Protein AF-X6LQD2-F1 (afdb_monomer_lite)

InterPro domains:
  IPR006544 P-type ATPase, subfamily V [PTHR45630] (74-198)
  IPR023298 P-type ATPase, transmembrane domain superfamily [SSF81665] (98-200)

pLDDT: mean 78.56, std 12.89, range [40.56, 94.31]

Structure (mmCIF, N/CA/C/O backbone):
data_AF-X6LQD2-F1
#
_entry.id   AF-X6LQD2-F1
#
loop_
_atom_site.group_PDB
_atom_site.id
_atom_site.type_symbol
_atom_site.label_atom_id
_atom_site.label_alt_id
_atom_site.label_comp_id
_atom_site.label_asym_id
_atom_site.label_entity_id
_atom_site.label_seq_id
_atom_site.pdbx_PDB_ins_code
_atom_site.Cartn_x
_atom_site.Cartn_y
_atom_site.Cartn_z
_atom_site.occupancy
_atom_site.B_iso_or_equiv
_atom_site.auth_seq_id
_atom_site.auth_comp_id
_atom_site.auth_asym_id
_atom_site.auth_atom_id
_atom_site.pdbx_PDB_model_num
ATOM 1 N N . MET A 1 1 ? 14.046 49.109 97.528 1.00 56.66 1 MET A N 1
ATOM 2 C CA . MET A 1 1 ? 14.334 49.420 96.105 1.00 56.66 1 MET A CA 1
ATOM 3 C C . MET A 1 1 ? 14.966 48.244 95.349 1.00 56.66 1 MET A C 1
ATOM 5 O O . MET A 1 1 ? 14.672 48.109 94.173 1.00 56.66 1 MET A O 1
ATOM 9 N N . GLY A 1 2 ? 15.773 47.373 95.982 1.00 61.06 2 GLY A N 1
ATOM 10 C CA . GLY A 1 2 ? 16.406 46.222 95.304 1.00 61.06 2 GLY A CA 1
ATOM 11 C C . GLY A 1 2 ? 15.459 45.079 94.898 1.00 61.06 2 GLY A C 1
ATOM 12 O O . GLY A 1 2 ? 15.532 44.605 93.769 1.00 61.06 2 GLY A O 1
ATOM 13 N N . GLU A 1 3 ? 14.515 44.689 95.763 1.00 63.81 3 GLU A N 1
ATOM 14 C CA . GLU A 1 3 ? 13.609 43.554 95.490 1.00 63.81 3 GLU A CA 1
ATOM 15 C C . GLU A 1 3 ? 12.624 43.814 94.339 1.00 63.81 3 GLU A C 1
ATOM 17 O O . GLU A 1 3 ? 12.338 42.914 93.553 1.00 63.81 3 GLU A O 1
ATOM 22 N N . TYR A 1 4 ? 12.142 45.054 94.190 1.00 65.81 4 TYR A N 1
ATOM 23 C CA . TYR A 1 4 ? 11.266 45.440 93.077 1.00 65.81 4 TYR A CA 1
ATOM 24 C C . TYR A 1 4 ? 11.991 45.366 91.727 1.00 65.81 4 TYR A C 1
ATOM 26 O O . TYR A 1 4 ? 11.427 44.874 90.754 1.00 65.81 4 TYR A O 1
ATOM 34 N N . ALA A 1 5 ? 13.257 45.791 91.671 1.00 69.31 5 ALA A N 1
ATOM 35 C CA . ALA A 1 5 ? 14.060 45.704 90.454 1.00 69.31 5 ALA A CA 1
ATOM 36 C C . ALA A 1 5 ? 14.377 44.245 90.072 1.00 69.31 5 ALA A C 1
ATOM 38 O O . ALA A 1 5 ? 14.380 43.911 88.889 1.00 69.31 5 ALA A O 1
ATOM 39 N N . GLN A 1 6 ? 14.590 43.361 91.055 1.00 70.62 6 GLN A N 1
ATOM 40 C CA . GLN A 1 6 ? 14.767 41.924 90.814 1.00 70.62 6 GLN A CA 1
ATOM 41 C C . GLN A 1 6 ? 13.483 41.246 90.325 1.00 70.62 6 GLN A C 1
ATOM 43 O O . GLN A 1 6 ? 13.542 40.493 89.357 1.00 70.62 6 GLN A O 1
ATOM 48 N N . ARG A 1 7 ? 12.324 41.557 90.920 1.00 74.06 7 ARG A N 1
ATOM 49 C CA . ARG A 1 7 ? 11.032 41.008 90.472 1.00 74.06 7 ARG A CA 1
ATOM 50 C C . ARG A 1 7 ? 10.649 41.476 89.068 1.00 74.06 7 ARG A C 1
ATOM 52 O O . ARG A 1 7 ? 10.156 40.673 88.289 1.00 74.06 7 ARG A O 1
ATOM 59 N N . MET A 1 8 ? 10.930 42.733 88.718 1.00 71.38 8 MET A N 1
ATOM 60 C CA . MET A 1 8 ? 10.691 43.248 87.362 1.00 71.38 8 MET A CA 1
ATOM 61 C C . MET A 1 8 ? 11.600 42.589 86.317 1.00 71.38 8 MET A C 1
ATOM 63 O O . MET A 1 8 ? 11.148 42.311 85.211 1.00 71.38 8 MET A O 1
ATOM 67 N N . ARG A 1 9 ? 12.862 42.288 86.661 1.00 75.06 9 ARG A N 1
ATOM 68 C CA . ARG A 1 9 ? 13.756 41.523 85.773 1.00 75.06 9 ARG A CA 1
ATOM 69 C C . ARG A 1 9 ? 13.288 40.081 85.593 1.00 75.06 9 ARG A C 1
ATOM 71 O O . ARG A 1 9 ? 13.253 39.610 84.466 1.00 75.06 9 ARG A O 1
ATOM 78 N N . GLN A 1 10 ? 12.868 39.420 86.672 1.00 77.06 10 GLN A N 1
ATOM 79 C CA . GLN A 1 10 ? 12.330 38.057 86.609 1.00 77.06 10 GLN A CA 1
ATOM 80 C C . GLN A 1 10 ? 11.035 37.989 85.788 1.00 77.06 10 GLN A C 1
ATOM 82 O O . GLN A 1 10 ? 10.902 37.106 84.949 1.00 77.06 10 GLN A O 1
ATOM 87 N N . ALA A 1 11 ? 10.128 38.958 85.953 1.00 78.75 11 ALA A N 1
ATOM 88 C CA . ALA A 1 11 ? 8.898 39.035 85.167 1.00 78.75 11 ALA A CA 1
ATOM 89 C C . ALA A 1 11 ? 9.174 39.248 83.666 1.00 78.75 11 ALA A C 1
ATOM 91 O O . ALA A 1 11 ? 8.560 38.590 82.830 1.00 78.75 11 ALA A O 1
ATOM 92 N N . HIS A 1 12 ? 10.138 40.108 83.319 1.00 80.19 12 HIS A N 1
ATOM 93 C CA . HIS A 1 12 ? 10.521 40.343 81.924 1.00 80.19 12 HIS A CA 1
ATOM 94 C C . HIS A 1 12 ? 11.217 39.123 81.295 1.00 80.19 12 HIS A C 1
ATOM 96 O O . HIS A 1 12 ? 10.999 38.812 80.126 1.00 80.19 12 HIS A O 1
ATOM 102 N N . GLU A 1 13 ? 12.049 38.403 82.054 1.00 84.00 13 GLU A N 1
ATOM 103 C CA . GLU A 1 13 ? 12.665 37.149 81.598 1.00 84.00 13 GLU A CA 1
ATOM 104 C C . GLU A 1 13 ? 11.624 36.035 81.391 1.00 84.00 13 GLU A C 1
ATOM 106 O O . GLU A 1 13 ? 11.752 35.229 80.465 1.00 84.00 13 GLU A O 1
ATOM 111 N N . GLU A 1 14 ? 10.575 36.003 82.214 1.00 84.50 14 GLU A N 1
ATOM 112 C CA . GLU A 1 14 ? 9.479 35.040 82.106 1.00 84.50 14 GLU A CA 1
ATOM 113 C C . GLU A 1 14 ? 8.542 35.356 80.924 1.00 84.50 14 GLU A C 1
ATOM 115 O O . GLU A 1 14 ? 8.149 34.444 80.192 1.00 84.50 14 GLU A O 1
ATOM 120 N N . GLU A 1 15 ? 8.253 36.635 80.654 1.00 83.44 15 GLU A N 1
ATOM 121 C CA . GLU A 1 15 ? 7.536 37.067 79.443 1.00 83.44 15 GLU A CA 1
ATOM 122 C C . GLU A 1 15 ? 8.325 36.772 78.163 1.00 83.44 15 GLU A C 1
ATOM 124 O O . GLU A 1 15 ? 7.763 36.247 77.201 1.00 83.44 15 GLU A O 1
ATOM 129 N N . GLU A 1 16 ? 9.634 37.039 78.152 1.00 84.56 16 GLU A N 1
ATOM 130 C CA . GLU A 1 16 ? 10.526 36.698 77.037 1.00 84.56 16 GLU A CA 1
ATOM 131 C C . GLU A 1 16 ? 10.544 35.187 76.764 1.00 84.56 16 GLU A C 1
ATOM 133 O O . GLU A 1 16 ? 10.503 34.764 75.604 1.00 84.56 16 GLU A O 1
ATOM 138 N N . ARG A 1 17 ? 10.575 34.359 77.819 1.00 84.88 17 ARG A N 1
ATOM 139 C CA . ARG A 1 17 ? 10.476 32.897 77.690 1.00 84.88 17 ARG A CA 1
ATOM 140 C C . ARG A 1 17 ? 9.129 32.474 77.116 1.00 84.88 17 ARG A C 1
ATOM 142 O O . ARG A 1 17 ? 9.107 31.722 76.147 1.00 84.88 17 ARG A O 1
ATOM 149 N N . ARG A 1 18 ? 8.021 33.010 77.634 1.00 85.62 18 ARG A N 1
ATOM 150 C CA . ARG A 1 18 ? 6.670 32.716 77.125 1.00 85.62 18 ARG A CA 1
ATOM 151 C C . ARG A 1 18 ? 6.492 33.132 75.669 1.00 85.62 18 ARG A C 1
ATOM 153 O O . ARG A 1 18 ? 5.860 32.413 74.899 1.00 85.62 18 ARG A O 1
ATOM 160 N N . LYS A 1 19 ? 7.063 34.269 75.269 1.00 85.38 19 LYS A N 1
ATOM 161 C CA . LYS A 1 19 ? 7.008 34.746 73.885 1.00 85.38 19 LYS A CA 1
ATOM 162 C C . LYS A 1 19 ? 7.790 33.825 72.946 1.00 85.38 19 LYS A C 1
ATOM 164 O O . LYS A 1 19 ? 7.268 33.453 71.900 1.00 85.38 19 LYS A O 1
ATOM 169 N N . LYS A 1 20 ? 8.982 33.378 73.354 1.00 87.69 20 LYS A N 1
ATOM 170 C CA . LYS A 1 20 ? 9.783 32.398 72.599 1.00 87.69 20 LYS A CA 1
ATOM 171 C C . LYS A 1 20 ? 9.086 31.041 72.494 1.00 87.69 20 LYS A C 1
ATOM 173 O O . LYS A 1 20 ? 9.078 30.456 71.418 1.00 87.69 20 LYS A O 1
ATOM 178 N N . GLU A 1 21 ? 8.440 30.577 73.563 1.00 87.19 21 GLU A N 1
ATOM 179 C CA . GLU A 1 21 ? 7.643 29.343 73.546 1.00 87.19 21 GLU A CA 1
ATOM 180 C C . GLU A 1 21 ? 6.426 29.441 72.614 1.00 87.19 21 GLU A C 1
ATOM 182 O O . GLU A 1 21 ? 6.120 28.484 71.905 1.00 87.19 21 GLU A O 1
ATOM 187 N N . MET A 1 22 ? 5.736 30.587 72.575 1.00 81.81 22 MET A N 1
ATOM 188 C CA . MET A 1 22 ? 4.615 30.803 71.652 1.00 81.81 22 MET A CA 1
ATOM 189 C C . MET A 1 22 ? 5.069 30.883 70.193 1.00 81.81 22 MET A C 1
ATOM 191 O O . MET A 1 22 ? 4.451 30.251 69.338 1.00 81.81 22 MET A O 1
ATOM 195 N N . GLU A 1 23 ? 6.161 31.595 69.904 1.00 83.31 23 GLU A N 1
ATOM 196 C CA . GLU A 1 23 ? 6.737 31.654 68.555 1.00 83.31 23 GLU A CA 1
ATOM 197 C C . GLU A 1 23 ? 7.242 30.284 68.092 1.00 83.31 23 GLU A C 1
ATOM 199 O O . GLU A 1 23 ? 7.079 29.928 66.926 1.00 83.31 23 GLU A O 1
ATOM 204 N N . GLN A 1 24 ? 7.826 29.490 68.993 1.00 81.62 24 GLN A N 1
ATOM 205 C CA . GLN A 1 24 ? 8.261 28.134 68.683 1.00 81.62 24 GLN A CA 1
ATOM 206 C C . GLN A 1 24 ? 7.065 27.215 68.404 1.00 81.62 24 GLN A C 1
ATOM 208 O O . GLN A 1 24 ? 7.058 26.542 67.378 1.00 81.62 24 GLN A O 1
ATOM 213 N N . LYS A 1 25 ? 6.010 27.264 69.229 1.00 81.25 25 LYS A N 1
ATOM 214 C CA . LYS A 1 25 ? 4.765 26.519 68.974 1.00 81.25 25 LYS A CA 1
ATOM 215 C C . LYS A 1 25 ? 4.086 26.932 67.666 1.00 81.25 25 LYS A C 1
ATOM 217 O O . LYS A 1 25 ? 3.520 26.081 66.987 1.00 81.25 25 LYS A O 1
ATOM 222 N N . GLN A 1 26 ? 4.148 28.211 67.286 1.00 74.50 26 GLN A N 1
ATOM 223 C CA . GLN A 1 26 ? 3.641 28.684 65.992 1.00 74.50 26 GLN A CA 1
ATOM 224 C C . GLN A 1 26 ? 4.455 28.139 64.816 1.00 74.50 26 GLN A C 1
ATOM 226 O O . GLN A 1 26 ? 3.864 27.636 63.864 1.00 74.50 26 GLN A O 1
ATOM 231 N N . ARG A 1 27 ? 5.792 28.175 64.894 1.00 77.19 27 ARG A N 1
ATOM 232 C CA . ARG A 1 27 ? 6.665 27.612 63.849 1.00 77.19 27 ARG A CA 1
ATOM 233 C C . ARG A 1 27 ? 6.508 26.098 63.727 1.00 77.19 27 ARG A C 1
ATOM 235 O O . ARG A 1 27 ? 6.505 25.586 62.613 1.00 77.19 27 ARG A O 1
ATOM 242 N N . GLU A 1 28 ? 6.341 25.393 64.846 1.00 76.25 28 GLU A N 1
ATOM 243 C CA . GLU A 1 28 ? 6.068 23.951 64.872 1.00 76.25 28 GLU A CA 1
ATOM 244 C C . GLU A 1 28 ? 4.703 23.631 64.241 1.00 76.25 28 GLU A C 1
ATOM 246 O O . GLU A 1 28 ? 4.618 22.715 63.427 1.00 76.25 28 GLU A O 1
ATOM 251 N N . ALA A 1 29 ? 3.660 24.426 64.517 1.00 69.94 29 ALA A N 1
ATOM 252 C CA . ALA A 1 29 ? 2.345 24.278 63.889 1.00 69.94 29 ALA A CA 1
ATOM 253 C C . ALA A 1 29 ? 2.357 24.598 62.378 1.00 69.94 29 ALA A C 1
ATOM 255 O O . ALA A 1 29 ? 1.704 23.907 61.595 1.00 69.94 29 ALA A O 1
ATOM 256 N N . GLU A 1 30 ? 3.113 25.611 61.941 1.00 67.69 30 GLU A N 1
ATOM 257 C CA . GLU A 1 30 ? 3.304 25.921 60.515 1.00 67.69 30 GLU A CA 1
ATOM 258 C C . GLU A 1 30 ? 4.125 24.846 59.793 1.00 67.69 30 GLU A C 1
ATOM 260 O O . GLU A 1 30 ? 3.775 24.454 58.678 1.00 67.69 30 GLU A O 1
ATOM 265 N N . GLN A 1 31 ? 5.171 24.312 60.431 1.00 62.06 31 GLN A N 1
ATOM 266 C CA . GLN A 1 31 ? 5.927 23.180 59.895 1.00 62.06 31 GLN A CA 1
ATOM 267 C C . GLN A 1 31 ? 5.070 21.916 59.832 1.00 62.06 31 GLN A C 1
ATOM 269 O O . GLN A 1 31 ? 5.122 21.223 58.822 1.00 62.06 31 GLN A O 1
ATOM 274 N N . GLN A 1 32 ? 4.224 21.639 60.830 1.00 60.88 32 GLN A N 1
ATOM 275 C CA . GLN A 1 32 ? 3.262 20.531 60.772 1.00 60.88 32 GLN A CA 1
ATOM 276 C C . GLN A 1 32 ? 2.245 20.700 59.642 1.00 60.88 32 GLN A C 1
ATOM 278 O O . GLN A 1 32 ? 1.932 19.726 58.968 1.00 60.88 32 GLN A O 1
ATOM 283 N N . LYS A 1 33 ? 1.788 21.928 59.371 1.00 57.31 33 LYS A N 1
ATOM 284 C CA . LYS A 1 33 ? 0.892 22.223 58.243 1.00 57.31 33 LYS A CA 1
ATOM 285 C C . LYS A 1 33 ? 1.555 21.995 56.875 1.00 57.31 33 LYS A C 1
ATOM 287 O O . LYS A 1 33 ? 0.861 21.652 55.921 1.00 57.31 33 LYS A O 1
ATOM 292 N N . TYR A 1 34 ? 2.871 22.198 56.769 1.00 47.28 34 TYR A N 1
ATOM 293 C CA . TYR A 1 34 ? 3.642 21.968 55.539 1.00 47.28 34 TYR A CA 1
ATOM 294 C C . TYR A 1 34 ? 4.073 20.501 55.363 1.00 47.28 34 TYR A C 1
ATOM 296 O O . TYR A 1 34 ? 4.161 20.020 54.238 1.00 47.28 34 TYR A O 1
ATOM 304 N N . ASN A 1 35 ? 4.320 19.786 56.464 1.00 52.22 35 ASN A N 1
ATOM 305 C CA . ASN A 1 35 ? 4.819 18.407 56.463 1.00 52.22 35 ASN A CA 1
ATOM 306 C C . ASN A 1 35 ? 3.704 17.345 56.523 1.00 52.22 35 ASN A C 1
ATOM 308 O O . ASN A 1 35 ? 4.006 16.167 56.693 1.00 52.22 35 ASN A O 1
ATOM 312 N N . ASP A 1 36 ? 2.434 17.748 56.410 1.00 52.16 36 ASP A N 1
ATOM 313 C CA . ASP A 1 36 ? 1.285 16.847 56.334 1.00 52.16 36 ASP A CA 1
ATOM 314 C C . ASP A 1 36 ? 1.045 16.394 54.874 1.00 52.16 36 ASP A C 1
ATOM 316 O O . ASP A 1 36 ? 0.506 17.163 54.067 1.00 52.16 36 ASP A O 1
ATOM 320 N N . PRO A 1 37 ? 1.415 15.153 54.493 1.00 50.12 37 PRO A N 1
ATOM 321 C CA . PRO A 1 37 ? 1.224 14.642 53.134 1.00 50.12 37 PRO A CA 1
ATOM 322 C C . PRO A 1 37 ? -0.259 14.458 52.762 1.00 50.12 37 PRO A C 1
ATOM 324 O O . PRO A 1 37 ? -0.573 14.232 51.591 1.00 50.12 37 PRO A O 1
ATOM 327 N N . THR A 1 38 ? -1.179 14.584 53.726 1.00 54.59 38 THR A N 1
ATOM 328 C CA . THR A 1 38 ? -2.632 14.475 53.522 1.00 54.59 38 THR A CA 1
ATOM 329 C C . THR A 1 38 ? -3.203 15.687 52.773 1.00 54.59 38 THR A C 1
ATOM 331 O O . THR A 1 38 ? -4.175 15.562 52.028 1.00 54.59 38 THR A O 1
ATOM 334 N N . ASN A 1 39 ? -2.549 16.852 52.861 1.00 57.06 39 ASN A N 1
ATOM 335 C CA . ASN A 1 39 ? -3.007 18.083 52.208 1.00 57.06 39 ASN A CA 1
ATOM 336 C C . ASN A 1 39 ? -2.835 18.040 50.677 1.00 57.06 39 ASN A C 1
ATOM 338 O O . ASN A 1 39 ? -3.651 18.586 49.942 1.00 57.06 39 ASN A O 1
ATOM 342 N N . THR A 1 40 ? -1.837 17.319 50.158 1.00 54.91 40 THR A N 1
ATOM 343 C CA . THR A 1 40 ? -1.646 17.168 48.704 1.00 54.91 40 THR A CA 1
ATOM 344 C C . THR A 1 40 ? -2.753 16.322 48.075 1.00 54.91 40 THR A C 1
ATOM 346 O O . THR A 1 40 ? -3.213 16.641 46.980 1.00 54.91 40 THR A O 1
ATOM 349 N N . GLN A 1 41 ? -3.233 15.286 48.778 1.00 55.56 41 GLN A N 1
ATOM 350 C CA . GLN A 1 41 ? -4.366 14.477 48.317 1.00 55.56 41 GLN A CA 1
ATOM 351 C C . GLN A 1 41 ? -5.684 15.246 48.388 1.00 55.56 41 GLN A C 1
ATOM 353 O O . GLN A 1 41 ? -6.494 15.131 47.474 1.00 55.56 41 GLN A O 1
ATOM 358 N N . ASP A 1 42 ? -5.906 16.047 49.428 1.00 61.03 42 ASP A N 1
ATOM 359 C CA . ASP A 1 42 ? -7.131 16.841 49.546 1.00 61.03 42 ASP A CA 1
ATOM 360 C C . ASP A 1 42 ? -7.141 18.047 48.600 1.00 61.03 42 ASP A C 1
ATOM 362 O O . ASP A 1 42 ? -8.190 18.389 48.054 1.00 61.03 42 ASP A O 1
ATOM 366 N N . LEU A 1 43 ? -5.977 18.640 48.320 1.00 63.31 43 LEU A N 1
ATOM 367 C CA . LEU A 1 43 ? -5.816 19.644 47.272 1.00 63.31 43 LEU A CA 1
ATOM 368 C C . LEU A 1 43 ? -6.036 19.024 45.888 1.00 63.31 43 LEU A C 1
ATOM 370 O O . LEU A 1 43 ? -6.760 19.606 45.086 1.00 63.31 43 LEU A O 1
ATOM 374 N N . GLN A 1 44 ? -5.495 17.826 45.624 1.00 59.34 44 GLN A N 1
ATOM 375 C CA . GLN A 1 44 ? -5.787 17.078 44.397 1.00 59.34 44 GLN A CA 1
ATOM 376 C C . GLN A 1 44 ? -7.273 16.743 44.277 1.00 59.34 44 GLN A C 1
ATOM 378 O O . GLN A 1 44 ? -7.833 16.947 43.210 1.00 59.34 44 GLN A O 1
ATOM 383 N N . LYS A 1 45 ? -7.933 16.279 45.345 1.00 68.44 45 LYS A N 1
ATOM 384 C CA . LYS A 1 45 ? -9.376 15.989 45.337 1.00 68.44 45 LYS A CA 1
ATOM 385 C C . LYS A 1 45 ? -10.212 17.242 45.105 1.00 68.44 45 LYS A C 1
ATOM 387 O O . LYS A 1 45 ? -11.189 17.168 44.372 1.00 68.44 45 LYS A O 1
ATOM 392 N N . LYS A 1 46 ? -9.834 18.383 45.693 1.00 72.31 46 LYS A N 1
ATOM 393 C CA . LYS A 1 46 ? -10.502 19.670 45.446 1.00 72.31 46 LYS A CA 1
ATOM 394 C C . LYS A 1 46 ? -10.302 20.146 44.013 1.00 72.31 46 LYS A C 1
ATOM 396 O O . LYS A 1 46 ? -11.284 20.449 43.358 1.00 72.31 46 LYS A O 1
ATOM 401 N N . LEU A 1 47 ? -9.068 20.123 43.506 1.00 71.25 47 LEU A N 1
ATOM 402 C CA . LEU A 1 47 ? -8.759 20.446 42.108 1.00 71.25 47 LEU A CA 1
ATOM 403 C C . LEU A 1 47 ? -9.516 19.532 41.141 1.00 71.25 47 LEU A C 1
ATOM 405 O O . LEU A 1 47 ? -10.066 20.009 40.158 1.00 71.25 47 LEU A O 1
ATOM 409 N N . PHE A 1 48 ? -9.579 18.232 41.432 1.00 71.25 48 PHE A N 1
ATOM 410 C CA . PHE A 1 48 ? -10.299 17.257 40.617 1.00 71.25 48 PHE A CA 1
ATOM 411 C C . PHE A 1 48 ? -11.819 17.459 40.692 1.00 71.25 48 PHE A C 1
ATOM 413 O O . PHE A 1 48 ? -12.502 17.337 39.681 1.00 71.25 48 PHE A O 1
ATOM 420 N N . GLY A 1 49 ? -12.345 17.812 41.868 1.00 72.81 49 GLY A N 1
ATOM 421 C CA . GLY A 1 49 ? -13.750 18.172 42.063 1.00 72.81 49 GLY A CA 1
ATOM 422 C C . GLY A 1 49 ? -14.141 19.449 41.319 1.00 72.81 49 GLY A C 1
ATOM 423 O O . GLY A 1 49 ? -15.166 19.463 40.643 1.00 72.81 49 GLY A O 1
ATOM 424 N N . ASP A 1 50 ? -13.304 20.486 41.372 1.00 76.44 50 ASP A N 1
ATOM 425 C CA . ASP A 1 50 ? -13.517 21.738 40.638 1.00 76.44 50 ASP A CA 1
ATOM 426 C C . ASP A 1 50 ? -13.417 21.522 39.117 1.00 76.44 50 ASP A C 1
ATOM 428 O O . ASP A 1 50 ? -14.232 22.059 38.368 1.00 76.44 50 ASP A O 1
ATOM 432 N N . TRP A 1 51 ? -12.487 20.676 38.653 1.00 75.06 51 TRP A N 1
ATOM 433 C CA . TRP A 1 51 ? -12.394 20.257 37.247 1.00 75.06 51 TRP A CA 1
ATOM 434 C C . TRP A 1 51 ? -13.630 19.480 36.781 1.00 75.06 51 TRP A C 1
ATOM 436 O O . TRP A 1 51 ? -14.145 19.748 35.699 1.00 75.06 51 TRP A O 1
ATOM 446 N N . MET A 1 52 ? -14.128 18.536 37.587 1.00 72.38 52 MET A N 1
ATOM 447 C CA . MET A 1 52 ? -15.354 17.787 37.277 1.00 72.38 52 MET A CA 1
ATOM 448 C C . MET A 1 52 ? -16.568 18.711 37.195 1.00 72.38 52 MET A C 1
ATOM 450 O O . MET A 1 52 ? -17.375 18.576 36.282 1.00 72.38 52 MET A O 1
ATOM 454 N N . LYS A 1 53 ? -16.664 19.687 38.101 1.00 76.38 53 LYS A N 1
ATOM 455 C CA . LYS A 1 53 ? -17.757 20.658 38.107 1.00 76.38 53 LYS A CA 1
ATOM 456 C C . LYS A 1 53 ? -17.717 21.589 36.891 1.00 76.38 53 LYS A C 1
ATOM 458 O O . LYS A 1 53 ? -18.759 21.871 36.314 1.00 76.38 53 LYS A O 1
ATOM 463 N N . GLN A 1 54 ? -16.526 22.018 36.463 1.00 76.44 54 GLN A N 1
ATOM 464 C CA . GLN A 1 54 ? -16.365 22.765 35.210 1.00 76.44 54 GLN A CA 1
ATOM 465 C C . GLN A 1 54 ? -16.757 21.940 33.982 1.00 76.44 54 GLN A C 1
ATOM 467 O O . GLN A 1 54 ? -17.360 22.483 33.065 1.00 76.44 54 GLN A O 1
ATOM 472 N N . LEU A 1 55 ? -16.435 20.644 33.953 1.00 68.94 55 LEU A N 1
ATOM 473 C CA . LEU A 1 55 ? -16.845 19.759 32.860 1.00 68.94 55 LEU A CA 1
ATOM 474 C C . LEU A 1 55 ? -18.367 19.567 32.826 1.00 68.94 55 LEU A C 1
ATOM 476 O O . LEU A 1 55 ? -18.943 19.603 31.748 1.00 68.94 55 LEU A O 1
ATOM 480 N N . GLU A 1 56 ? -19.013 19.436 33.985 1.00 69.06 56 GLU A N 1
ATOM 481 C CA . GLU A 1 56 ? -20.474 19.326 34.104 1.00 69.06 56 GLU A CA 1
ATOM 482 C C . GLU A 1 56 ? -21.191 20.628 33.698 1.00 69.06 56 GLU A C 1
ATOM 484 O O . GLU A 1 56 ? -22.205 20.591 33.007 1.00 69.06 56 GLU A O 1
ATOM 489 N N . GLU A 1 57 ? -20.639 21.795 34.050 1.00 69.44 57 GLU A N 1
ATOM 490 C CA . GLU A 1 57 ? -21.164 23.098 33.610 1.00 69.44 57 GLU A CA 1
ATOM 491 C C . GLU A 1 57 ? -20.970 23.346 32.102 1.00 69.44 57 GLU A C 1
ATOM 493 O O . GLU A 1 57 ? -21.790 24.029 31.489 1.00 69.44 57 GLU A O 1
ATOM 498 N N . LEU A 1 58 ? -19.917 22.787 31.492 1.00 63.09 58 LEU A N 1
ATOM 499 C CA . LEU A 1 58 ? -19.693 22.836 30.041 1.00 63.09 58 LEU A CA 1
ATOM 500 C C . LEU A 1 58 ? -20.587 21.846 29.273 1.00 63.09 58 LEU A C 1
ATOM 502 O O . LEU A 1 58 ? -20.975 22.146 28.147 1.00 63.09 58 LEU A O 1
ATOM 506 N N . ASP A 1 59 ? -20.935 20.710 29.881 1.00 54.66 59 ASP A N 1
ATOM 507 C CA . ASP A 1 59 ? -21.832 19.686 29.320 1.00 54.66 59 ASP A CA 1
ATOM 508 C C . ASP A 1 59 ? -23.318 20.091 29.427 1.00 54.66 59 ASP A C 1
ATOM 510 O O . ASP A 1 59 ? -24.132 19.757 28.573 1.00 54.66 59 ASP A O 1
ATOM 514 N N . ALA A 1 60 ? -23.681 20.913 30.419 1.00 60.19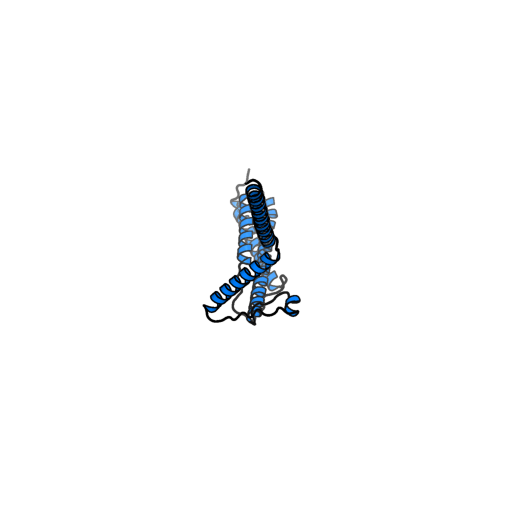 60 ALA A N 1
ATOM 515 C CA . ALA A 1 60 ? -25.040 21.441 30.586 1.00 60.19 60 ALA A CA 1
ATOM 516 C C . ALA A 1 60 ? -25.444 22.523 29.553 1.00 60.19 60 ALA A C 1
ATOM 518 O O . ALA A 1 60 ? -26.577 23.012 29.585 1.00 60.19 60 ALA A O 1
ATOM 519 N N . GLY A 1 61 ? -24.523 22.932 28.672 1.00 52.00 61 GLY A N 1
ATOM 520 C CA . GLY A 1 61 ? -24.694 24.032 27.719 1.00 52.00 61 GLY A CA 1
ATOM 521 C C . GLY A 1 61 ? -25.135 23.649 26.303 1.00 52.00 61 GLY A C 1
ATOM 522 O O . GLY A 1 61 ? -25.428 24.555 25.524 1.00 52.00 61 GLY A O 1
ATOM 523 N N . ASP A 1 62 ? -25.212 22.365 25.954 1.00 43.25 62 ASP A N 1
ATOM 524 C CA . ASP A 1 62 ? -25.704 21.924 24.644 1.00 43.25 62 ASP A CA 1
ATOM 525 C C . ASP A 1 62 ? -26.494 20.619 24.787 1.00 43.25 62 ASP A C 1
ATOM 527 O O . ASP A 1 62 ? -26.173 19.758 25.603 1.00 43.25 62 ASP A O 1
ATOM 531 N N . GLY A 1 63 ? -27.598 20.511 24.058 1.00 49.62 63 GLY A N 1
ATOM 532 C CA . GLY A 1 63 ? -28.547 19.416 24.212 1.00 49.62 63 GLY A CA 1
ATOM 533 C C . GLY A 1 63 ? -27.932 18.047 23.905 1.00 49.62 63 GLY A C 1
ATOM 534 O O . GLY A 1 63 ? -27.367 17.838 22.840 1.00 49.62 63 GLY A O 1
ATOM 535 N N . GLU A 1 64 ? -28.178 17.103 24.814 1.00 47.38 64 GLU A N 1
ATOM 536 C CA . GLU A 1 64 ? -28.153 15.649 24.602 1.00 47.38 64 GLU A CA 1
ATOM 537 C C . GLU A 1 64 ? -26.787 14.966 24.399 1.00 47.38 64 GLU A C 1
ATOM 539 O O . GLU A 1 64 ? -26.425 14.596 23.289 1.00 47.38 64 GLU A O 1
ATOM 544 N N . MET A 1 65 ? -26.124 14.604 25.508 1.00 48.62 65 MET A N 1
ATOM 545 C CA . MET A 1 65 ? -25.687 13.219 25.769 1.00 48.62 65 MET A CA 1
ATOM 546 C C . MET A 1 65 ? -25.283 13.064 27.247 1.00 48.62 65 MET A C 1
ATOM 548 O O . MET A 1 65 ? -24.139 13.309 27.602 1.00 48.62 65 MET A O 1
ATOM 552 N N . GLU A 1 66 ? -26.188 12.602 28.123 1.00 45.88 66 GLU A N 1
ATOM 553 C CA . GLU A 1 66 ? -25.802 12.137 29.468 1.00 45.88 66 GLU A CA 1
ATOM 554 C C . GLU A 1 66 ? -24.877 10.916 29.302 1.00 45.88 66 GLU A C 1
ATOM 556 O O . GLU A 1 66 ? -25.328 9.770 29.223 1.00 45.88 66 GLU A O 1
ATOM 561 N N . VAL A 1 67 ? -23.563 11.138 29.215 1.00 53.69 67 VAL A N 1
ATOM 562 C CA . VAL A 1 67 ? -22.567 10.064 29.237 1.00 53.69 67 VAL A CA 1
ATOM 563 C C . VAL A 1 67 ? -22.439 9.608 30.685 1.00 53.69 67 VAL A C 1
ATOM 565 O O . VAL A 1 67 ? -21.466 9.906 31.374 1.00 53.69 67 VAL A O 1
ATOM 568 N N . LYS A 1 68 ? -23.430 8.852 31.171 1.00 49.91 68 LYS A N 1
ATOM 569 C CA . LYS A 1 68 ? -23.231 8.000 32.347 1.00 49.91 68 LYS A CA 1
ATOM 570 C C . LYS A 1 68 ? -22.028 7.108 32.020 1.00 49.91 68 LYS A C 1
ATOM 572 O O . LYS A 1 68 ? -22.139 6.307 31.087 1.00 49.91 68 LYS A O 1
ATOM 577 N N . PRO A 1 69 ? -20.883 7.229 32.718 1.00 57.34 69 PRO A N 1
ATOM 578 C CA . PRO A 1 69 ? -19.731 6.390 32.434 1.00 57.34 69 PRO A CA 1
ATOM 579 C C . PRO A 1 69 ? -20.159 4.938 32.632 1.00 57.34 69 PRO A C 1
ATOM 581 O O . PRO A 1 69 ? -20.510 4.519 33.738 1.00 57.34 69 PRO A O 1
ATOM 584 N N . VAL A 1 70 ? -20.205 4.188 31.532 1.00 60.44 70 VAL A N 1
ATOM 585 C CA . VAL A 1 70 ? -20.591 2.780 31.546 1.00 60.44 70 VAL A CA 1
ATOM 586 C C . VAL A 1 70 ? -19.569 2.058 32.416 1.00 60.44 70 VAL A C 1
ATOM 588 O O . VAL A 1 70 ? -18.368 2.133 32.147 1.00 60.44 70 VAL A O 1
ATOM 591 N N . GLN A 1 71 ? -20.021 1.405 33.490 1.00 59.28 71 GLN A N 1
ATOM 592 C CA . GLN A 1 71 ? -19.126 0.609 34.325 1.00 59.28 71 GLN A CA 1
ATOM 593 C C . GLN A 1 71 ? -18.555 -0.513 33.459 1.00 59.28 71 GLN A C 1
ATOM 595 O O . GLN A 1 71 ? -19.272 -1.421 33.039 1.00 59.28 71 GLN A O 1
ATOM 600 N N . LEU A 1 72 ? -17.265 -0.399 33.155 1.00 67.31 72 LEU A N 1
ATOM 601 C CA . LEU A 1 72 ? -16.492 -1.409 32.450 1.00 67.31 72 LEU A CA 1
ATOM 602 C C . LEU A 1 72 ? -16.549 -2.696 33.282 1.00 67.31 72 LEU A C 1
ATOM 604 O O . LEU A 1 72 ? -15.961 -2.769 34.358 1.00 67.31 72 LEU A O 1
ATOM 608 N N . GLY A 1 73 ? -17.320 -3.678 32.821 1.00 74.38 73 GLY A N 1
ATOM 609 C CA . GLY A 1 73 ? -17.393 -5.003 33.434 1.00 74.38 73 GLY A CA 1
ATOM 610 C C . GLY A 1 73 ? -16.316 -5.948 32.896 1.00 74.38 73 GLY A C 1
ATOM 611 O O . GLY A 1 73 ? -15.488 -5.579 32.058 1.00 74.38 73 GLY A O 1
ATOM 612 N N . ASP A 1 74 ? -16.386 -7.216 33.298 1.00 78.62 74 ASP A N 1
ATOM 613 C CA . ASP A 1 74 ? -15.456 -8.265 32.847 1.00 78.62 74 ASP A CA 1
ATOM 614 C C . ASP A 1 74 ? -15.457 -8.450 31.314 1.00 78.62 74 ASP A C 1
ATOM 616 O O . ASP A 1 74 ? -14.438 -8.793 30.714 1.00 78.62 74 ASP A O 1
ATOM 620 N N . ALA A 1 75 ? -16.578 -8.142 30.649 1.00 76.62 75 ALA A N 1
ATOM 621 C CA . ALA A 1 75 ? -16.711 -8.202 29.192 1.00 76.62 75 ALA A CA 1
ATOM 622 C C . ALA A 1 75 ? -15.766 -7.231 28.452 1.00 76.62 75 ALA A C 1
ATOM 624 O O . ALA A 1 75 ? -15.182 -7.600 27.434 1.00 76.62 75 ALA A O 1
ATOM 625 N N . SER A 1 76 ? -15.569 -6.013 28.971 1.00 80.88 76 SER A N 1
ATOM 626 C CA . SER A 1 76 ? -14.630 -5.037 28.392 1.00 80.88 76 SER A CA 1
ATOM 627 C C . SER A 1 76 ? -13.161 -5.399 28.623 1.00 80.88 76 SER A C 1
ATOM 629 O O . SER A 1 76 ? -12.308 -4.975 27.852 1.00 80.88 76 SER A O 1
ATOM 631 N N . ILE A 1 77 ? -12.859 -6.209 29.644 1.00 80.00 77 ILE A N 1
ATOM 632 C CA . ILE A 1 77 ? -11.500 -6.715 29.898 1.00 80.00 77 ILE A CA 1
ATOM 633 C C . ILE A 1 77 ? -11.136 -7.810 28.883 1.00 80.00 77 ILE A C 1
ATOM 635 O O . ILE A 1 77 ? -9.985 -7.915 28.467 1.00 80.00 77 ILE A O 1
ATOM 639 N N . ALA A 1 78 ? -12.115 -8.618 28.465 1.00 84.56 78 ALA A N 1
ATOM 640 C CA . ALA A 1 78 ? -11.906 -9.714 27.520 1.00 84.56 78 ALA A CA 1
ATOM 641 C C . ALA A 1 78 ? -11.962 -9.289 26.039 1.00 84.56 78 ALA A C 1
ATOM 643 O O . ALA A 1 78 ? -11.422 -9.990 25.182 1.00 84.56 78 ALA A O 1
ATOM 644 N N . SER A 1 79 ? -12.634 -8.180 25.713 1.00 85.38 79 SER A N 1
ATOM 645 C CA . SER A 1 79 ? -12.838 -7.753 24.325 1.00 85.38 79 SER A CA 1
ATOM 646 C C . SER A 1 79 ? -11.665 -6.917 23.787 1.00 85.38 79 SER A C 1
ATOM 648 O O . SER A 1 79 ? -11.247 -5.964 24.444 1.00 85.38 79 SER A O 1
ATOM 650 N N . PRO A 1 80 ? -11.178 -7.175 22.554 1.00 83.31 80 PRO A N 1
ATOM 651 C CA . PRO A 1 80 ? -10.163 -6.336 21.909 1.00 83.31 80 PRO A CA 1
ATOM 652 C C . PRO A 1 80 ? -10.679 -4.933 21.545 1.00 83.31 80 PRO A C 1
ATOM 654 O O . PRO A 1 80 ? -9.881 -4.031 21.300 1.00 83.31 80 PRO A O 1
ATOM 657 N N . PHE A 1 81 ? -12.003 -4.737 21.519 1.00 85.69 81 PHE A N 1
ATOM 658 C CA . PHE A 1 81 ? -12.651 -3.445 21.294 1.00 85.69 81 PHE A CA 1
ATOM 659 C C . PHE A 1 81 ? -13.692 -3.174 22.383 1.00 85.69 81 PHE A C 1
ATOM 661 O O . PHE A 1 81 ? -14.510 -4.039 22.695 1.00 85.69 81 PHE A O 1
ATOM 668 N N . THR A 1 82 ? -13.699 -1.960 22.930 1.00 88.12 82 THR A N 1
ATOM 669 C CA . THR A 1 82 ? -14.688 -1.515 23.921 1.00 88.12 82 THR A CA 1
ATOM 6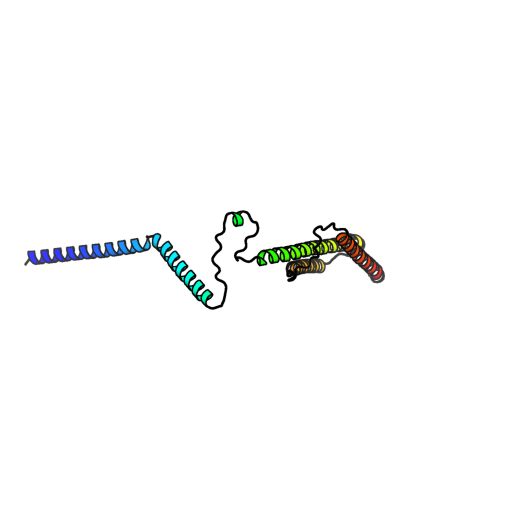70 C C . THR A 1 82 ? -15.275 -0.177 23.481 1.00 88.12 82 THR A C 1
ATOM 672 O O . THR A 1 82 ? -14.525 0.760 23.211 1.00 88.12 82 THR A O 1
ATOM 675 N N . SER A 1 83 ? -16.605 -0.080 23.415 1.00 83.62 83 SER A N 1
ATOM 676 C CA . SER A 1 83 ? -17.292 1.196 23.187 1.00 83.62 83 SER A CA 1
ATOM 677 C C . SER A 1 83 ? -17.469 1.948 24.505 1.00 83.62 83 SER A C 1
ATOM 679 O O . SER A 1 83 ? -17.806 1.346 25.524 1.00 83.62 83 SER A O 1
ATOM 681 N N . LYS A 1 84 ? -17.253 3.267 24.480 1.00 79.69 84 LYS A N 1
ATOM 682 C CA . LYS A 1 84 ? -17.500 4.160 25.625 1.00 79.69 84 LYS A CA 1
ATOM 683 C C . LYS A 1 84 ? -18.939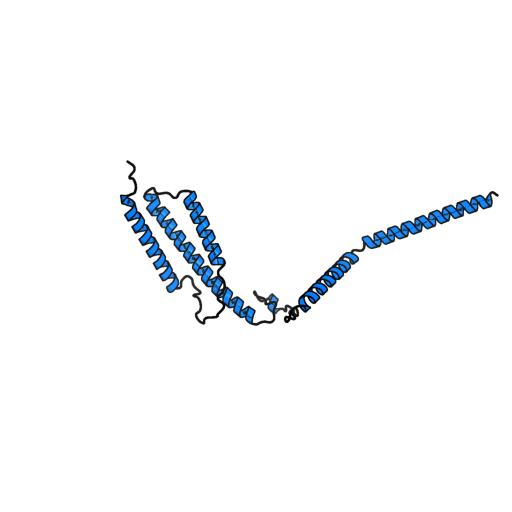 4.682 25.667 1.00 79.69 84 LYS A C 1
ATOM 685 O O . LYS A 1 84 ? -19.383 5.124 26.721 1.00 79.69 84 LYS A O 1
ATOM 690 N N . THR A 1 85 ? -19.653 4.633 24.544 1.00 78.38 85 THR A N 1
ATOM 691 C CA . THR A 1 85 ? -21.046 5.070 24.419 1.00 78.38 85 THR A CA 1
ATOM 692 C C . THR A 1 85 ? -21.963 3.856 24.296 1.00 78.38 85 THR A C 1
ATOM 694 O O . THR A 1 85 ? -21.615 2.846 23.679 1.00 78.38 85 THR A O 1
ATOM 697 N N . SER A 1 86 ? -23.160 3.941 24.877 1.00 76.06 86 SER A N 1
ATOM 698 C CA . SER A 1 86 ? -24.180 2.889 24.783 1.00 76.06 86 SER A CA 1
ATOM 699 C C . SER A 1 86 ? -24.915 2.949 23.434 1.00 76.06 86 SER A C 1
ATOM 701 O O . SER A 1 86 ? -26.132 3.114 23.391 1.00 76.06 86 SER A O 1
ATOM 703 N N . SER A 1 87 ? -24.173 2.839 22.328 1.00 80.25 87 SER A N 1
ATOM 704 C CA . SER A 1 87 ? -24.705 2.829 20.961 1.00 80.25 87 SER A CA 1
ATOM 705 C C . SER A 1 87 ? -24.258 1.580 20.197 1.00 80.25 87 SER A C 1
ATOM 707 O O . SER A 1 87 ? -23.130 1.107 20.341 1.00 80.25 87 SER A O 1
ATOM 709 N N . ILE A 1 88 ? -25.149 1.053 19.353 1.00 84.00 88 ILE A N 1
ATOM 710 C CA . ILE A 1 88 ? -24.861 -0.069 18.443 1.00 84.00 88 ILE A CA 1
ATOM 711 C C . ILE A 1 88 ? -24.055 0.415 17.221 1.00 84.00 88 ILE A C 1
ATOM 713 O O . ILE A 1 88 ? -23.358 -0.379 16.587 1.00 84.00 88 ILE A O 1
ATOM 717 N N . GLU A 1 89 ? -24.078 1.719 16.922 1.00 85.00 89 GLU A N 1
ATOM 718 C CA . GLU A 1 89 ? -23.385 2.319 15.772 1.00 85.00 89 GLU A CA 1
ATOM 719 C C . GLU A 1 89 ? -21.875 2.072 15.796 1.00 85.00 89 GLU A C 1
ATOM 721 O O . GLU A 1 89 ? -21.298 1.754 14.759 1.00 85.00 89 GLU A O 1
ATOM 726 N N . SER A 1 90 ? -21.252 2.049 16.981 1.00 83.88 90 SER A N 1
ATOM 727 C CA . SER A 1 90 ? -19.822 1.743 17.127 1.00 83.88 90 SER A CA 1
ATOM 728 C C . SER A 1 90 ? -19.442 0.378 16.540 1.00 83.88 90 SER A C 1
ATOM 730 O O . SER A 1 90 ? -18.330 0.196 16.052 1.00 83.88 90 SER A O 1
ATOM 732 N N . THR A 1 91 ? -20.366 -0.589 16.541 1.00 87.69 91 THR A N 1
ATOM 733 C CA . THR A 1 91 ? -20.134 -1.902 15.919 1.00 87.69 91 THR A CA 1
ATOM 734 C C . THR A 1 91 ? -20.146 -1.799 14.393 1.00 87.69 91 THR A C 1
ATOM 736 O O . THR A 1 91 ? -19.323 -2.425 13.725 1.00 87.69 91 THR A O 1
ATOM 739 N N . LEU A 1 92 ? -21.043 -0.984 13.827 1.00 87.00 92 LEU A N 1
ATOM 740 C CA . LEU A 1 92 ? -21.087 -0.722 12.387 1.00 87.00 92 LEU A CA 1
ATOM 741 C C . LEU A 1 92 ? -19.828 0.014 11.924 1.00 87.00 92 LEU A C 1
ATOM 743 O O . LEU A 1 92 ? -19.266 -0.351 10.892 1.00 87.00 92 LEU A O 1
ATOM 747 N N . ASP A 1 93 ? -19.338 0.975 12.703 1.00 87.19 93 ASP A N 1
ATOM 748 C CA . ASP A 1 93 ? -18.127 1.731 12.376 1.00 87.19 93 ASP A CA 1
ATOM 749 C C . ASP A 1 93 ? -16.873 0.856 12.400 1.00 87.19 93 ASP A C 1
ATOM 751 O O . ASP A 1 93 ? -16.056 0.935 11.483 1.00 87.19 93 ASP A O 1
ATOM 755 N N . ILE A 1 94 ? -16.758 -0.066 13.363 1.00 89.00 94 ILE A N 1
ATOM 756 C CA . ILE A 1 94 ? -15.674 -1.062 13.381 1.00 89.00 94 ILE A CA 1
ATOM 757 C C . ILE A 1 94 ? -15.714 -1.934 12.117 1.00 89.00 94 ILE A C 1
ATOM 759 O O . ILE A 1 94 ? -14.673 -2.197 11.514 1.00 89.00 94 ILE A O 1
ATOM 763 N N . ILE A 1 95 ? -16.902 -2.359 11.671 1.00 88.81 95 ILE A N 1
ATOM 764 C CA . ILE A 1 95 ? -17.049 -3.163 10.448 1.00 88.81 95 ILE A CA 1
ATOM 765 C C . ILE A 1 95 ? -16.688 -2.340 9.201 1.00 88.81 95 ILE A C 1
ATOM 767 O O . ILE A 1 95 ? -15.976 -2.840 8.325 1.00 88.81 95 ILE A O 1
ATOM 771 N N . ARG A 1 96 ? -17.141 -1.082 9.106 1.00 86.12 96 ARG A N 1
ATOM 772 C CA . ARG A 1 96 ? -16.794 -0.165 8.003 1.00 86.12 96 ARG A CA 1
ATOM 773 C C . ARG A 1 96 ? -15.288 0.067 7.933 1.00 86.12 96 ARG A C 1
ATOM 775 O O . ARG A 1 96 ? -14.697 -0.083 6.861 1.00 86.12 96 ARG A O 1
ATOM 782 N N . GLN A 1 97 ? -14.670 0.348 9.077 1.00 87.69 97 GLN A N 1
ATOM 783 C CA . GLN A 1 97 ? -13.234 0.557 9.186 1.00 87.69 97 GLN A CA 1
ATOM 784 C C . GLN A 1 97 ? -12.463 -0.706 8.805 1.00 87.69 97 GLN A C 1
ATOM 786 O O . GLN A 1 97 ? -11.566 -0.638 7.972 1.00 87.69 97 GLN A O 1
ATOM 791 N N . GLY A 1 98 ? -12.867 -1.875 9.312 1.00 89.75 98 GLY A N 1
ATOM 792 C CA . GLY A 1 98 ? -12.242 -3.154 8.971 1.00 89.75 98 GLY A CA 1
ATOM 793 C C . GLY A 1 98 ? -12.277 -3.466 7.470 1.00 89.75 98 GLY A C 1
ATOM 794 O O . GLY A 1 98 ? -11.289 -3.948 6.915 1.00 89.75 98 GLY A O 1
ATOM 795 N N . ARG A 1 99 ? -13.378 -3.136 6.776 1.00 88.88 99 ARG A N 1
ATOM 796 C CA . ARG A 1 99 ? -13.476 -3.270 5.310 1.00 88.88 99 ARG A CA 1
ATOM 797 C C . ARG A 1 99 ? -12.522 -2.330 4.583 1.00 88.88 99 ARG A C 1
ATOM 799 O O . ARG A 1 99 ? -11.864 -2.774 3.643 1.00 88.88 99 ARG A O 1
ATOM 806 N N . CYS A 1 100 ? -12.462 -1.067 5.006 1.00 86.56 100 CYS A N 1
ATOM 807 C CA . CYS A 1 100 ? -11.535 -0.088 4.448 1.00 86.56 100 CYS A CA 1
ATOM 808 C C . CYS A 1 100 ? -10.096 -0.582 4.617 1.00 86.56 100 CYS A C 1
ATOM 810 O O . CYS A 1 100 ? -9.412 -0.812 3.627 1.00 86.56 100 CYS A O 1
ATOM 812 N N . THR A 1 101 ? -9.699 -0.918 5.847 1.00 89.62 101 THR A N 1
ATOM 813 C CA . THR A 1 101 ? -8.359 -1.421 6.174 1.00 89.62 101 THR A CA 1
ATOM 814 C C . THR A 1 101 ? -7.970 -2.654 5.358 1.00 89.62 101 THR A C 1
ATOM 816 O O . THR A 1 101 ? -6.830 -2.750 4.899 1.00 89.62 101 THR A O 1
ATOM 819 N N . LEU A 1 102 ? -8.896 -3.590 5.127 1.00 88.12 102 LEU A N 1
ATOM 820 C CA . LEU A 1 102 ? -8.627 -4.771 4.308 1.00 88.12 102 LEU A CA 1
ATOM 821 C C . LEU A 1 102 ? -8.326 -4.393 2.849 1.00 88.12 102 LEU A C 1
ATOM 823 O O . LEU A 1 102 ? -7.345 -4.871 2.281 1.00 88.12 102 LEU A O 1
ATOM 827 N N . VAL A 1 103 ? -9.134 -3.514 2.249 1.00 86.62 103 VAL A N 1
ATOM 828 C CA . VAL A 1 103 ? -8.917 -3.023 0.878 1.00 86.62 103 VAL A CA 1
ATOM 829 C C . VAL A 1 103 ? -7.620 -2.219 0.785 1.00 86.62 103 VAL A C 1
ATOM 831 O O . VAL A 1 103 ? -6.823 -2.468 -0.118 1.00 86.62 103 VAL A O 1
ATOM 834 N N . THR A 1 104 ? -7.370 -1.325 1.741 1.00 90.12 104 THR A N 1
ATOM 835 C CA . THR A 1 104 ? -6.123 -0.563 1.876 1.00 90.12 104 THR A CA 1
ATOM 836 C C . THR A 1 104 ? -4.917 -1.500 1.893 1.00 90.12 104 THR A C 1
ATOM 838 O O . THR A 1 104 ? -3.986 -1.327 1.111 1.00 90.12 104 THR A O 1
ATOM 841 N N . THR A 1 105 ? -4.959 -2.562 2.700 1.00 89.06 105 THR A N 1
ATOM 842 C CA . THR A 1 105 ? -3.879 -3.559 2.783 1.00 89.06 105 THR A CA 1
ATOM 843 C C . THR A 1 105 ? -3.647 -4.269 1.444 1.00 89.06 105 THR A C 1
ATOM 845 O O . THR A 1 105 ? -2.507 -4.444 1.012 1.00 89.06 105 THR A O 1
ATOM 848 N N . LEU A 1 106 ? -4.716 -4.637 0.732 1.00 87.06 106 LEU A N 1
ATOM 849 C CA . LEU A 1 106 ? -4.607 -5.253 -0.596 1.00 87.06 106 LEU A CA 1
ATOM 850 C C . LEU A 1 106 ? -4.019 -4.298 -1.647 1.00 87.06 106 LEU A C 1
ATOM 852 O O . LEU A 1 106 ? -3.209 -4.706 -2.486 1.00 87.06 106 LEU A O 1
ATOM 856 N N . GLN A 1 107 ? -4.398 -3.021 -1.600 1.00 88.19 107 GLN A N 1
ATOM 857 C CA . GLN A 1 107 ? -3.843 -1.987 -2.472 1.00 88.19 107 GLN A CA 1
ATOM 858 C C . GLN A 1 107 ? -2.358 -1.749 -2.179 1.00 88.19 107 GLN A C 1
ATOM 860 O O . GLN A 1 107 ? -1.557 -1.698 -3.112 1.00 88.19 107 GLN A O 1
ATOM 865 N N . MET A 1 108 ? -1.968 -1.703 -0.902 1.00 90.31 108 MET A N 1
ATOM 866 C CA . MET A 1 108 ? -0.569 -1.616 -0.470 1.00 90.31 108 MET A CA 1
ATOM 867 C C . MET A 1 108 ? 0.282 -2.756 -1.047 1.00 90.31 108 MET A C 1
ATOM 869 O O . MET A 1 108 ? 1.370 -2.507 -1.568 1.00 90.31 108 MET A O 1
ATOM 873 N N . TYR A 1 109 ? -0.220 -3.996 -1.028 1.00 89.75 109 TYR A N 1
ATOM 874 C CA . TYR A 1 109 ? 0.474 -5.128 -1.655 1.00 89.75 109 TYR A CA 1
ATOM 875 C C . TYR A 1 109 ? 0.616 -4.974 -3.169 1.00 89.75 109 TYR A C 1
ATOM 877 O O . TYR A 1 109 ? 1.664 -5.304 -3.723 1.00 89.75 109 TYR A O 1
ATOM 885 N N . SER A 1 110 ? -0.403 -4.434 -3.837 1.00 88.94 110 SER A N 1
ATOM 886 C CA . SER A 1 110 ? -0.371 -4.207 -5.286 1.00 88.94 110 SER A CA 1
ATOM 887 C C . SER A 1 110 ? 0.662 -3.142 -5.672 1.00 88.94 110 SER A C 1
ATOM 889 O O . SER A 1 110 ? 1.438 -3.348 -6.604 1.00 88.94 110 SER A O 1
ATOM 891 N N . ILE A 1 111 ? 0.737 -2.041 -4.914 1.00 90.06 111 ILE A N 1
ATOM 892 C CA . ILE A 1 111 ? 1.754 -0.989 -5.092 1.00 90.06 111 ILE A CA 1
ATOM 893 C C . ILE A 1 111 ? 3.159 -1.575 -4.936 1.00 90.06 111 ILE A C 1
ATOM 895 O O . ILE A 1 111 ? 4.025 -1.348 -5.783 1.00 90.06 111 ILE A O 1
ATOM 899 N N . LEU A 1 112 ? 3.378 -2.365 -3.880 1.00 90.25 112 LEU A N 1
ATOM 900 C CA . LEU A 1 112 ? 4.675 -2.979 -3.614 1.00 90.25 112 LEU A CA 1
ATOM 901 C C . LEU A 1 112 ? 5.085 -3.935 -4.742 1.00 90.25 112 LEU A C 1
ATOM 903 O O . LEU A 1 112 ? 6.203 -3.845 -5.245 1.00 90.25 112 LEU A O 1
ATOM 907 N N . ALA A 1 113 ? 4.174 -4.805 -5.181 1.00 90.50 113 ALA A N 1
ATOM 908 C CA . ALA A 1 113 ? 4.435 -5.771 -6.243 1.00 90.50 113 ALA A CA 1
ATOM 909 C C . ALA A 1 113 ? 4.805 -5.096 -7.575 1.00 90.50 113 ALA A C 1
ATOM 911 O O . ALA A 1 113 ? 5.774 -5.499 -8.222 1.00 90.50 113 ALA A O 1
ATOM 912 N N . LEU A 1 114 ? 4.077 -4.045 -7.968 1.00 90.25 114 LEU A N 1
ATOM 913 C CA . LEU A 1 114 ? 4.366 -3.291 -9.191 1.00 90.25 114 LEU A CA 1
ATOM 914 C C . LEU A 1 114 ? 5.717 -2.576 -9.111 1.00 90.25 114 LEU A C 1
ATOM 916 O O . LEU A 1 114 ? 6.507 -2.655 -10.054 1.00 90.25 114 LEU A O 1
ATOM 920 N N . ASN A 1 115 ? 6.018 -1.941 -7.976 1.00 91.44 115 ASN A N 1
ATOM 921 C CA . ASN A 1 115 ? 7.304 -1.284 -7.768 1.00 91.44 115 ASN A CA 1
ATOM 922 C C . ASN A 1 115 ? 8.479 -2.276 -7.828 1.00 91.44 115 ASN A C 1
ATOM 924 O O . ASN A 1 115 ? 9.492 -2.014 -8.483 1.00 91.44 115 ASN A O 1
ATOM 928 N N . CYS A 1 116 ? 8.335 -3.442 -7.192 1.00 91.56 116 CYS A N 1
ATOM 929 C CA . CYS A 1 116 ? 9.336 -4.504 -7.251 1.00 91.56 116 CYS A CA 1
ATOM 930 C C . CYS A 1 116 ? 9.556 -5.000 -8.684 1.00 91.56 116 CYS A C 1
ATOM 932 O O . CYS A 1 116 ? 10.700 -5.195 -9.087 1.00 91.56 116 CYS A O 1
ATOM 934 N N . MET A 1 117 ? 8.489 -5.159 -9.471 1.00 92.38 117 MET A N 1
ATOM 935 C CA . MET A 1 117 ? 8.593 -5.611 -10.858 1.00 92.38 117 MET A CA 1
ATOM 936 C C . MET A 1 117 ? 9.352 -4.611 -11.741 1.00 92.38 117 MET A C 1
ATOM 938 O O . MET A 1 117 ? 10.302 -4.999 -12.421 1.00 92.38 117 MET A O 1
ATOM 942 N N . VAL A 1 118 ? 8.990 -3.323 -11.696 1.00 90.06 118 VAL A N 1
ATOM 943 C CA . VAL A 1 118 ? 9.658 -2.275 -12.493 1.00 90.06 118 VAL A CA 1
ATOM 944 C C . VAL A 1 118 ? 11.131 -2.146 -12.105 1.00 90.06 118 VAL A C 1
ATOM 946 O O . VAL A 1 118 ? 12.004 -2.065 -12.974 1.00 90.06 118 VAL A O 1
ATOM 949 N N . THR A 1 119 ? 11.419 -2.183 -10.803 1.00 90.12 119 THR A N 1
ATOM 950 C CA . THR A 1 119 ? 12.793 -2.127 -10.290 1.00 90.12 119 THR A CA 1
ATOM 951 C C . THR A 1 119 ? 13.600 -3.342 -10.748 1.00 90.12 119 THR A C 1
ATOM 953 O O . THR A 1 119 ? 14.727 -3.185 -11.208 1.00 90.12 119 THR A O 1
ATOM 956 N N . ALA A 1 120 ? 13.022 -4.546 -10.698 1.00 91.31 120 ALA A N 1
ATOM 957 C CA . ALA A 1 120 ? 13.680 -5.768 -11.152 1.00 91.31 120 ALA A CA 1
ATOM 958 C C . ALA A 1 120 ? 13.949 -5.766 -12.666 1.00 91.31 120 ALA A C 1
ATOM 960 O O . ALA A 1 120 ? 15.038 -6.151 -13.090 1.00 91.31 120 ALA A O 1
ATOM 961 N N . TYR A 1 121 ? 13.002 -5.299 -13.489 1.00 90.94 121 TYR A N 1
ATOM 962 C CA . TYR A 1 121 ? 13.215 -5.149 -14.935 1.00 90.94 121 TYR A CA 1
ATOM 963 C C . TYR A 1 121 ? 14.365 -4.182 -15.230 1.00 90.94 121 TYR A C 1
ATOM 965 O O . TYR A 1 121 ? 15.220 -4.443 -16.073 1.00 90.94 121 TYR A O 1
ATOM 973 N N . SER A 1 122 ? 14.421 -3.079 -14.495 1.00 87.88 122 SER A N 1
ATOM 974 C CA . SER A 1 122 ? 15.430 -2.047 -14.711 1.00 87.88 122 SER A CA 1
ATOM 975 C C . SER A 1 122 ? 16.809 -2.485 -14.219 1.00 87.88 122 SER A C 1
ATOM 977 O O . SER A 1 122 ? 17.811 -2.280 -14.896 1.00 87.88 122 SER A O 1
ATOM 979 N N . LEU A 1 123 ? 16.874 -3.193 -13.091 1.00 88.19 123 LEU A N 1
ATOM 980 C CA . LEU A 1 123 ? 18.125 -3.760 -12.593 1.00 88.19 123 LEU A CA 1
ATOM 981 C C . LEU A 1 123 ? 18.609 -4.968 -13.413 1.00 88.19 123 LEU A C 1
ATOM 983 O O . LEU A 1 123 ? 19.772 -5.337 -13.315 1.00 88.19 123 LEU A O 1
ATOM 987 N N . SER A 1 124 ? 17.743 -5.586 -14.217 1.00 89.62 124 SER A N 1
ATOM 988 C CA . SER A 1 124 ? 18.131 -6.643 -15.154 1.00 89.62 124 SER A CA 1
ATOM 989 C C . SER A 1 124 ? 18.458 -6.062 -16.530 1.00 89.62 124 SER A C 1
ATOM 991 O O . SER A 1 124 ? 19.627 -5.884 -16.855 1.00 89.62 124 SER A O 1
ATOM 993 N N . VAL A 1 125 ? 17.448 -5.734 -17.337 1.00 84.50 125 VAL A N 1
ATOM 994 C CA . VAL A 1 125 ? 17.605 -5.360 -18.753 1.00 84.50 125 VAL A CA 1
ATOM 995 C C . VAL A 1 125 ? 18.362 -4.044 -18.922 1.00 84.50 125 VAL A C 1
ATOM 997 O O . VAL A 1 125 ? 19.324 -3.994 -19.681 1.00 84.50 125 VAL A O 1
ATOM 1000 N N . LEU A 1 126 ? 17.964 -2.988 -18.203 1.00 84.25 126 LEU A N 1
ATOM 1001 C CA . LEU A 1 126 ? 18.604 -1.672 -18.342 1.00 84.25 126 LEU A CA 1
ATOM 1002 C C . LEU A 1 126 ? 20.031 -1.685 -17.785 1.00 84.25 126 LEU A C 1
ATOM 1004 O O . LEU A 1 126 ? 20.914 -1.069 -18.374 1.00 84.25 126 LEU A O 1
ATOM 1008 N N . TYR A 1 127 ? 20.273 -2.432 -16.706 1.00 84.19 127 TYR A N 1
ATOM 1009 C CA . TYR A 1 127 ? 21.613 -2.590 -16.145 1.00 84.19 127 TYR A CA 1
ATOM 1010 C C . TYR A 1 127 ? 22.574 -3.301 -17.109 1.00 84.19 127 TYR A C 1
ATOM 1012 O O . TYR A 1 127 ? 23.722 -2.877 -17.234 1.00 84.19 127 TYR A O 1
ATOM 1020 N N . PHE A 1 128 ? 22.116 -4.345 -17.819 1.00 83.25 128 PHE A N 1
ATOM 1021 C CA . PHE A 1 128 ? 22.906 -4.991 -18.878 1.00 83.25 128 PHE A CA 1
ATOM 1022 C C . PHE A 1 128 ? 23.135 -4.072 -20.087 1.00 83.25 128 PHE A C 1
ATOM 1024 O O . PHE A 1 128 ? 24.213 -4.119 -20.671 1.00 83.25 128 PHE A O 1
ATOM 1031 N N . ASP A 1 129 ? 22.176 -3.201 -20.413 1.00 80.44 129 ASP A N 1
ATOM 1032 C CA . ASP A 1 129 ? 22.320 -2.145 -21.429 1.00 80.44 129 ASP A CA 1
ATOM 1033 C C . ASP A 1 129 ? 23.160 -0.938 -20.916 1.00 80.44 129 ASP A C 1
ATOM 1035 O O . ASP A 1 129 ? 23.262 0.084 -21.590 1.00 80.44 129 ASP A O 1
ATOM 1039 N N . GLY A 1 130 ? 23.766 -1.027 -19.721 1.00 78.75 130 GLY A N 1
ATOM 1040 C CA . GLY A 1 130 ? 24.644 0.003 -19.144 1.00 78.75 130 GLY A CA 1
ATOM 1041 C C . GLY A 1 130 ? 23.923 1.219 -18.548 1.00 78.75 130 GLY A C 1
ATOM 1042 O O . GLY A 1 130 ? 24.567 2.112 -17.994 1.00 78.75 130 GLY A O 1
ATOM 1043 N N . VAL A 1 131 ? 22.590 1.250 -18.600 1.00 79.88 131 VAL A N 1
ATOM 1044 C CA . VAL A 1 131 ? 21.759 2.341 -18.087 1.00 79.88 131 VAL A CA 1
ATOM 1045 C C . VAL A 1 131 ? 21.570 2.176 -16.580 1.00 79.88 131 VAL A C 1
ATOM 1047 O O . VAL A 1 131 ? 20.962 1.215 -16.106 1.00 79.88 131 VAL A O 1
ATOM 1050 N N . LYS A 1 132 ? 22.077 3.140 -15.807 1.00 82.94 132 LYS A N 1
ATOM 1051 C CA . LYS A 1 132 ? 21.958 3.167 -14.344 1.00 82.94 132 LYS A CA 1
ATOM 1052 C C . LYS A 1 132 ? 21.058 4.306 -13.896 1.00 82.94 132 LYS A C 1
ATOM 1054 O O . LYS A 1 132 ? 21.103 5.400 -14.454 1.00 82.94 132 LYS A O 1
ATOM 1059 N N . TYR A 1 133 ? 20.273 4.054 -12.854 1.00 83.69 133 TYR A N 1
ATOM 1060 C CA . TYR A 1 133 ? 19.527 5.110 -12.185 1.00 83.69 133 TYR A CA 1
ATOM 1061 C C . TYR A 1 133 ? 20.475 6.090 -11.503 1.00 83.69 133 TYR A C 1
ATOM 1063 O O . TYR A 1 133 ? 21.426 5.678 -10.840 1.00 83.69 133 TYR A O 1
ATOM 1071 N N . GLY A 1 134 ? 20.189 7.383 -11.644 1.00 88.19 134 GLY A N 1
ATOM 1072 C CA . GLY A 1 134 ? 20.865 8.414 -10.861 1.00 88.19 134 GLY A CA 1
ATOM 1073 C C . GLY A 1 134 ? 20.342 8.457 -9.423 1.00 88.19 134 GLY A C 1
ATOM 1074 O O . GLY A 1 134 ? 19.165 8.178 -9.176 1.00 88.19 134 GLY A O 1
ATOM 1075 N N . ASP A 1 135 ? 21.181 8.885 -8.481 1.00 89.12 135 ASP A N 1
ATOM 1076 C CA . ASP A 1 135 ? 20.833 8.977 -7.052 1.00 89.12 135 ASP A CA 1
ATOM 1077 C C . ASP A 1 135 ? 19.576 9.829 -6.804 1.00 89.12 135 ASP A C 1
ATOM 1079 O O . ASP A 1 135 ? 18.712 9.489 -5.989 1.00 89.12 135 ASP A O 1
ATOM 1083 N N . THR A 1 136 ? 19.411 10.912 -7.571 1.00 91.31 136 THR A N 1
ATOM 1084 C CA . THR A 1 136 ? 18.219 11.769 -7.509 1.00 91.31 136 THR A CA 1
ATOM 1085 C C . THR A 1 136 ? 16.955 11.032 -7.959 1.00 91.31 136 THR A C 1
ATOM 1087 O O . THR A 1 136 ? 15.913 11.174 -7.324 1.00 91.31 136 THR A O 1
ATOM 1090 N N . GLN A 1 137 ? 17.027 10.207 -9.010 1.00 90.56 137 GLN A N 1
ATOM 1091 C CA . GLN A 1 137 ? 15.876 9.434 -9.499 1.00 90.56 137 GLN A CA 1
ATOM 1092 C C . GLN A 1 137 ? 15.449 8.380 -8.476 1.00 90.56 137 GLN A C 1
ATOM 1094 O O . GLN A 1 137 ? 14.256 8.220 -8.212 1.00 90.56 137 GLN A O 1
ATOM 1099 N N . MET A 1 138 ? 16.421 7.701 -7.859 1.00 89.06 138 MET A N 1
ATOM 1100 C CA . MET A 1 138 ? 16.155 6.717 -6.811 1.00 89.06 138 MET A CA 1
ATOM 1101 C C . MET A 1 138 ? 15.510 7.376 -5.583 1.00 89.06 138 MET A C 1
ATOM 1103 O O . MET A 1 138 ? 14.510 6.876 -5.068 1.00 89.06 138 MET A O 1
ATOM 1107 N N . THR A 1 139 ? 16.016 8.542 -5.170 1.00 94.12 139 THR A N 1
ATOM 1108 C CA . THR A 1 139 ? 15.470 9.304 -4.035 1.00 94.12 139 THR A CA 1
ATOM 1109 C C . THR A 1 139 ? 14.038 9.768 -4.305 1.00 94.12 139 THR A C 1
ATOM 1111 O O . THR A 1 139 ? 13.158 9.572 -3.469 1.00 94.12 139 THR A O 1
ATOM 1114 N N . ILE A 1 140 ? 13.771 10.328 -5.491 1.00 94.12 140 ILE A N 1
ATOM 1115 C CA . ILE A 1 140 ? 12.421 10.760 -5.886 1.00 94.12 140 ILE A CA 1
ATOM 1116 C C . ILE A 1 140 ? 11.460 9.570 -5.914 1.00 94.12 140 ILE A C 1
ATOM 1118 O O . ILE A 1 140 ? 10.357 9.668 -5.384 1.00 94.12 140 ILE A O 1
ATOM 1122 N N . THR A 1 141 ? 11.882 8.433 -6.471 1.00 90.81 141 THR A N 1
ATOM 1123 C CA . THR A 1 141 ? 11.053 7.220 -6.526 1.00 90.81 141 THR A CA 1
ATOM 1124 C C . THR A 1 141 ? 10.702 6.727 -5.121 1.00 90.81 141 THR A C 1
ATOM 1126 O O . THR A 1 141 ? 9.538 6.442 -4.845 1.00 90.81 141 THR A O 1
ATOM 1129 N N . GLY A 1 142 ? 11.671 6.710 -4.199 1.00 91.50 142 GLY A N 1
ATOM 1130 C CA . GLY A 1 142 ? 11.434 6.368 -2.794 1.00 91.50 142 GLY A CA 1
ATOM 1131 C C . GLY A 1 142 ? 10.451 7.318 -2.101 1.00 91.50 142 GLY A C 1
ATOM 1132 O O . GLY A 1 142 ? 9.517 6.860 -1.441 1.00 91.50 142 GLY A O 1
ATOM 1133 N N . MET A 1 143 ? 10.604 8.632 -2.299 1.00 94.31 143 MET A N 1
ATOM 1134 C CA . MET A 1 143 ? 9.674 9.632 -1.754 1.00 94.31 143 MET A CA 1
ATOM 1135 C C . MET A 1 143 ? 8.260 9.477 -2.324 1.00 94.31 143 MET A C 1
ATOM 1137 O O . MET A 1 143 ? 7.286 9.571 -1.581 1.00 94.31 143 MET A O 1
ATOM 1141 N N . MET A 1 144 ? 8.136 9.188 -3.621 1.00 91.69 144 MET A N 1
ATOM 1142 C CA . MET A 1 144 ? 6.845 8.948 -4.268 1.00 91.69 144 MET A CA 1
ATOM 1143 C C . MET A 1 144 ? 6.155 7.706 -3.705 1.00 91.69 144 MET A C 1
ATOM 1145 O O . MET A 1 144 ? 4.971 7.761 -3.387 1.00 91.69 144 MET A O 1
ATOM 1149 N N . ILE A 1 145 ? 6.883 6.602 -3.516 1.00 90.75 145 ILE A N 1
ATOM 1150 C CA . ILE A 1 145 ? 6.335 5.385 -2.901 1.00 90.75 145 ILE A CA 1
ATOM 1151 C C . ILE A 1 145 ? 5.861 5.671 -1.471 1.00 90.75 145 ILE A C 1
ATOM 1153 O O . ILE A 1 145 ? 4.761 5.265 -1.102 1.00 90.75 145 ILE A O 1
ATOM 1157 N N . ALA A 1 146 ? 6.647 6.406 -0.681 1.00 92.00 146 ALA A N 1
ATOM 1158 C CA . ALA A 1 146 ? 6.261 6.796 0.673 1.00 92.00 146 ALA A CA 1
ATOM 1159 C C . ALA A 1 146 ? 4.986 7.660 0.687 1.00 92.00 146 ALA A C 1
ATOM 1161 O O . ALA A 1 146 ? 4.081 7.405 1.481 1.00 92.00 146 ALA A O 1
ATOM 1162 N N . ALA A 1 147 ? 4.876 8.630 -0.225 1.00 92.25 147 ALA A N 1
ATOM 1163 C CA . ALA A 1 147 ? 3.681 9.458 -0.369 1.00 92.25 147 ALA A CA 1
ATOM 1164 C C . ALA A 1 147 ? 2.449 8.633 -0.780 1.00 92.25 147 ALA A C 1
ATOM 1166 O O . ALA A 1 147 ? 1.365 8.830 -0.234 1.00 92.25 147 ALA A O 1
ATOM 1167 N N . LEU A 1 148 ? 2.610 7.670 -1.694 1.00 89.25 148 LEU A N 1
ATOM 1168 C CA . LEU A 1 148 ? 1.535 6.758 -2.091 1.00 89.25 148 LEU A CA 1
ATOM 1169 C C . LEU A 1 148 ? 1.055 5.905 -0.914 1.00 89.25 148 LEU A C 1
ATOM 1171 O O . LEU A 1 148 ? -0.150 5.781 -0.712 1.00 89.25 148 LEU A O 1
ATOM 1175 N N . PHE A 1 149 ? 1.974 5.362 -0.111 1.00 88.88 149 PHE A N 1
ATOM 1176 C CA . PHE A 1 149 ? 1.606 4.629 1.100 1.00 88.88 149 PHE A CA 1
ATOM 1177 C C . PHE A 1 149 ? 0.850 5.515 2.087 1.00 88.88 149 PHE A C 1
ATOM 1179 O O . PHE A 1 149 ? -0.184 5.092 2.594 1.00 88.88 149 PHE A O 1
ATOM 1186 N N . PHE A 1 150 ? 1.310 6.748 2.304 1.00 88.62 150 PHE A N 1
ATOM 1187 C CA . PHE A 1 150 ? 0.638 7.699 3.184 1.00 88.62 150 PHE A CA 1
ATOM 1188 C C . PHE A 1 150 ? -0.797 8.002 2.726 1.00 88.62 150 PHE A C 1
ATOM 1190 O O . PHE A 1 150 ? -1.736 7.891 3.513 1.00 88.62 150 PHE A O 1
ATOM 1197 N N . PHE A 1 151 ? -1.002 8.314 1.446 1.00 88.38 151 PHE A N 1
ATOM 1198 C CA . PHE A 1 151 ? -2.345 8.596 0.933 1.00 88.38 151 PHE A CA 1
ATOM 1199 C C . PHE A 1 151 ? -3.269 7.383 0.992 1.00 88.38 151 PHE A C 1
ATOM 1201 O O . PHE A 1 151 ? -4.430 7.520 1.363 1.00 88.38 151 PHE A O 1
ATOM 1208 N N . VAL A 1 152 ? -2.751 6.193 0.685 1.00 86.62 152 VAL A N 1
ATOM 1209 C CA . VAL A 1 152 ? -3.520 4.949 0.784 1.00 86.62 152 VAL A CA 1
ATOM 1210 C C . VAL A 1 152 ? -3.921 4.671 2.234 1.00 86.62 152 VAL A C 1
ATOM 1212 O O . VAL A 1 152 ? -5.051 4.262 2.475 1.00 86.62 152 VAL A O 1
ATOM 1215 N N . THR A 1 153 ? -3.062 4.967 3.215 1.00 86.44 153 THR A N 1
ATOM 1216 C CA . THR A 1 153 ? -3.413 4.819 4.639 1.00 86.44 153 THR A CA 1
ATOM 1217 C C . THR A 1 153 ? -4.438 5.837 5.144 1.00 86.44 153 THR A C 1
ATOM 1219 O O . THR A 1 153 ? -5.100 5.567 6.141 1.00 86.44 153 THR A O 1
ATOM 1222 N N . GLN A 1 154 ? -4.611 6.968 4.455 1.00 83.62 154 GLN A N 1
ATOM 1223 C CA . GLN A 1 154 ? -5.581 8.013 4.802 1.00 83.62 154 GLN A CA 1
ATOM 1224 C C . GLN A 1 154 ? -6.966 7.803 4.161 1.00 83.62 154 GLN A C 1
ATOM 1226 O O . GLN A 1 154 ? -7.803 8.700 4.217 1.00 83.62 154 GLN A O 1
ATOM 1231 N N . SER A 1 155 ? -7.229 6.651 3.536 1.00 80.75 155 SER A N 1
ATOM 1232 C CA . SER A 1 155 ? -8.523 6.367 2.907 1.00 80.75 155 SER A CA 1
ATOM 1233 C C . SER A 1 155 ? -9.658 6.276 3.937 1.00 80.75 155 SER A C 1
ATOM 1235 O O . SER A 1 155 ? -9.613 5.437 4.840 1.00 80.75 155 SER A O 1
ATOM 1237 N N . GLU A 1 156 ? -10.694 7.101 3.779 1.00 79.38 156 GLU A N 1
ATOM 1238 C CA . GLU A 1 156 ? -11.851 7.118 4.680 1.00 79.38 156 GLU A CA 1
ATOM 1239 C C . GLU A 1 156 ? -12.769 5.894 4.490 1.00 79.38 156 GLU A C 1
ATOM 1241 O O . GLU A 1 156 ? -12.946 5.402 3.368 1.00 79.38 156 GLU A O 1
ATOM 1246 N N . PRO A 1 157 ? -13.368 5.374 5.578 1.00 77.81 157 PRO A N 1
ATOM 1247 C CA . PRO A 1 157 ? -14.324 4.278 5.503 1.00 77.81 157 PRO A CA 1
ATOM 1248 C C . PRO A 1 157 ? -15.633 4.712 4.827 1.00 77.81 157 PRO A C 1
ATOM 1250 O O . PRO A 1 157 ? -16.153 5.799 5.052 1.00 77.81 157 PRO A O 1
ATOM 1253 N N . GLN A 1 158 ? -16.206 3.825 4.012 1.00 73.69 158 GLN A N 1
ATOM 1254 C CA . GLN A 1 158 ? -17.441 4.104 3.275 1.00 73.69 158 GLN A CA 1
ATOM 1255 C C . GLN A 1 158 ? -18.653 4.155 4.230 1.00 73.69 158 GLN A C 1
ATOM 1257 O O . GLN A 1 158 ? -18.895 3.206 4.979 1.00 73.69 158 GLN A O 1
ATOM 1262 N N . GLU A 1 159 ? -19.436 5.238 4.171 1.00 66.31 159 GLU A N 1
ATOM 1263 C CA . GLU A 1 159 ? -20.570 5.501 5.083 1.00 66.31 159 GLU A CA 1
ATOM 1264 C C . GLU A 1 159 ? -21.721 4.480 4.972 1.00 66.31 159 GLU A C 1
ATOM 1266 O O . GLU A 1 159 ? -22.458 4.240 5.931 1.00 66.31 159 GLU A O 1
ATOM 1271 N N . PHE A 1 160 ? -21.864 3.804 3.830 1.00 69.50 160 PHE A N 1
ATOM 1272 C CA . PHE A 1 160 ? -22.942 2.848 3.575 1.00 69.50 160 PHE A CA 1
ATOM 1273 C C . PHE A 1 160 ? -22.434 1.401 3.588 1.00 69.50 160 PHE A C 1
ATOM 1275 O O . PHE A 1 160 ? -21.450 1.047 2.939 1.00 69.50 160 PHE A O 1
ATOM 1282 N N . LEU A 1 161 ? -23.143 0.520 4.301 1.00 64.50 161 LEU A N 1
ATOM 1283 C CA . LEU A 1 161 ? -22.883 -0.918 4.264 1.00 64.50 161 LEU A CA 1
ATOM 1284 C C . LEU A 1 161 ? -23.509 -1.524 3.000 1.00 64.50 161 LEU A C 1
ATOM 1286 O O . LEU A 1 161 ? -24.672 -1.914 2.991 1.00 64.50 161 LEU A O 1
ATOM 1290 N N . SER A 1 162 ? -22.731 -1.639 1.924 1.00 67.88 162 SER A N 1
ATOM 1291 C CA . SER A 1 162 ? -23.108 -2.508 0.799 1.00 67.88 162 SER A CA 1
ATOM 1292 C C . SER A 1 162 ? -22.939 -3.982 1.186 1.00 67.88 162 SER A C 1
ATOM 1294 O O . SER A 1 162 ? -21.943 -4.333 1.828 1.00 67.88 162 SER A O 1
ATOM 1296 N N . ALA A 1 163 ? -23.875 -4.840 0.761 1.00 58.97 163 ALA A N 1
ATOM 1297 C CA . ALA A 1 163 ? -23.863 -6.291 0.991 1.00 58.97 163 ALA A CA 1
ATOM 1298 C C . ALA A 1 163 ? -22.688 -7.021 0.305 1.00 58.97 163 ALA A C 1
ATOM 1300 O O . ALA A 1 163 ? -22.396 -8.171 0.629 1.00 58.97 163 ALA A O 1
ATOM 1301 N N . GLN A 1 164 ? -21.992 -6.361 -0.627 1.00 67.75 164 GLN A N 1
ATOM 1302 C CA . GLN A 1 164 ? -20.819 -6.914 -1.298 1.00 67.75 164 GLN A CA 1
ATOM 1303 C C . GLN A 1 164 ? -19.624 -6.970 -0.331 1.00 67.75 164 GLN A C 1
ATOM 1305 O O . GLN A 1 164 ? -19.078 -5.935 0.062 1.00 67.75 164 GLN A O 1
ATOM 1310 N N . GLN A 1 165 ? -19.192 -8.175 0.041 1.00 65.00 165 GLN A N 1
ATOM 1311 C CA . GLN A 1 165 ? -18.040 -8.377 0.920 1.00 65.00 165 GLN A CA 1
ATOM 1312 C C . GLN A 1 165 ? -16.723 -8.128 0.156 1.00 65.00 165 GLN A C 1
ATOM 1314 O O . GLN A 1 165 ? -16.556 -8.655 -0.948 1.00 65.00 165 GLN A O 1
ATOM 1319 N N . PRO A 1 166 ? -15.774 -7.344 0.705 1.00 72.06 166 PRO A N 1
ATOM 1320 C CA . PRO A 1 166 ? -14.443 -7.226 0.118 1.00 72.06 166 PRO A CA 1
ATOM 1321 C C . PRO A 1 166 ? -13.729 -8.582 0.144 1.00 72.06 166 PRO A C 1
ATOM 1323 O O . PRO A 1 166 ? -13.905 -9.382 1.065 1.00 72.06 166 PRO A O 1
ATOM 1326 N N . HIS A 1 167 ? -12.915 -8.850 -0.873 1.00 74.19 167 HIS A N 1
ATOM 1327 C CA . HIS A 1 167 ? -12.152 -10.091 -0.946 1.00 74.19 167 HIS A CA 1
ATOM 1328 C C . HIS A 1 167 ? -11.140 -10.154 0.204 1.00 74.19 167 HIS A C 1
ATOM 1330 O O . HIS A 1 167 ? -10.328 -9.255 0.367 1.00 74.19 167 HIS A O 1
ATOM 1336 N N . VAL A 1 168 ? -11.182 -11.221 0.999 1.00 69.69 168 VAL A N 1
ATOM 1337 C CA . VAL A 1 168 ? -10.359 -11.373 2.217 1.00 69.69 168 VAL A CA 1
ATOM 1338 C C . VAL A 1 168 ? -8.977 -11.974 1.971 1.00 69.69 168 VAL A C 1
ATOM 1340 O O . VAL A 1 168 ? -8.131 -11.954 2.857 1.00 69.69 168 VAL A O 1
ATOM 1343 N N . SER A 1 169 ? -8.738 -12.510 0.774 1.00 77.19 169 SER A N 1
ATOM 1344 C CA . SER A 1 169 ? -7.480 -13.167 0.422 1.00 77.19 169 SER A CA 1
ATOM 1345 C C . SER A 1 169 ? -6.789 -12.446 -0.724 1.00 77.19 169 SER A C 1
ATOM 1347 O O . SER A 1 169 ? -7.388 -12.219 -1.777 1.00 77.19 169 SER A O 1
ATOM 1349 N N . VAL A 1 170 ? -5.497 -12.174 -0.535 1.00 75.94 170 VAL A N 1
ATOM 1350 C CA . VAL A 1 170 ? -4.585 -11.684 -1.580 1.00 75.94 170 VAL A CA 1
ATOM 1351 C C . VAL A 1 170 ? -4.548 -12.654 -2.767 1.00 75.94 170 VAL A C 1
ATOM 1353 O O . VAL A 1 170 ? -4.458 -12.237 -3.916 1.00 75.94 170 VAL A O 1
ATOM 1356 N N . PHE A 1 171 ? -4.698 -13.954 -2.493 1.00 76.56 171 PHE A N 1
ATOM 1357 C CA . PHE A 1 171 ? -4.686 -15.032 -3.484 1.00 76.56 171 PHE A CA 1
ATOM 1358 C C . PHE A 1 171 ? -6.074 -15.339 -4.062 1.00 76.56 171 PHE A C 1
ATOM 1360 O O . PHE A 1 171 ? -6.351 -16.459 -4.489 1.00 76.56 171 PHE A O 1
ATOM 1367 N N . CYS A 1 172 ? -6.977 -14.359 -4.080 1.00 81.25 172 CYS A N 1
ATOM 1368 C CA . CYS A 1 172 ? -8.204 -14.481 -4.854 1.00 81.25 172 CYS A CA 1
ATOM 1369 C C . CYS A 1 172 ? -7.855 -14.440 -6.353 1.00 81.25 172 CYS A C 1
ATOM 1371 O O . CYS A 1 172 ? -7.139 -13.524 -6.769 1.00 81.25 172 CYS A O 1
ATOM 1373 N N . PRO A 1 173 ? -8.372 -15.361 -7.188 1.00 81.75 173 PRO A N 1
ATOM 1374 C CA . PRO A 1 173 ? -8.056 -15.386 -8.615 1.00 81.75 173 PRO A CA 1
ATOM 1375 C C . PRO A 1 173 ? -8.363 -14.056 -9.309 1.00 81.75 173 PRO A C 1
ATOM 1377 O O . PRO A 1 173 ? -7.622 -13.666 -10.198 1.00 81.75 173 PRO A O 1
ATOM 1380 N N . TYR A 1 174 ? -9.385 -13.318 -8.863 1.00 84.88 174 TYR A N 1
ATOM 1381 C CA . TYR A 1 174 ? -9.689 -11.981 -9.376 1.00 84.88 174 TYR A CA 1
ATOM 1382 C C . TYR A 1 174 ? -8.547 -10.977 -9.135 1.00 84.88 174 TYR A C 1
ATOM 1384 O O . TYR A 1 174 ? -8.088 -10.323 -10.068 1.00 84.88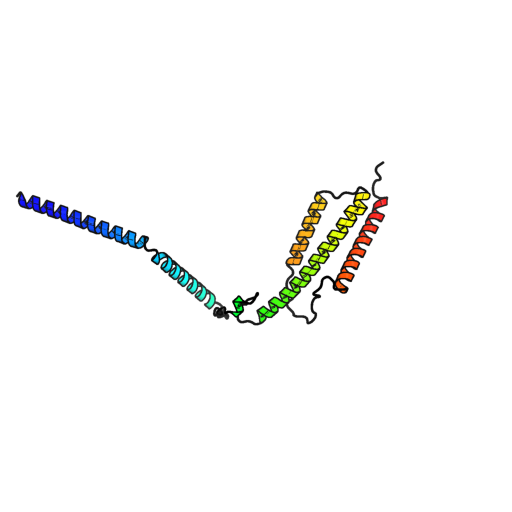 174 TYR A O 1
ATOM 1392 N N . ILE A 1 175 ? -8.052 -10.887 -7.896 1.00 84.00 175 ILE A N 1
ATOM 1393 C CA . ILE A 1 175 ? -6.977 -9.956 -7.517 1.00 84.00 175 ILE A CA 1
ATOM 1394 C C . ILE A 1 175 ? -5.666 -10.366 -8.181 1.00 84.00 175 ILE A C 1
ATOM 1396 O O . ILE A 1 175 ? -4.982 -9.526 -8.758 1.00 84.00 175 ILE A O 1
ATOM 1400 N N . VAL A 1 176 ? -5.338 -11.658 -8.151 1.00 86.12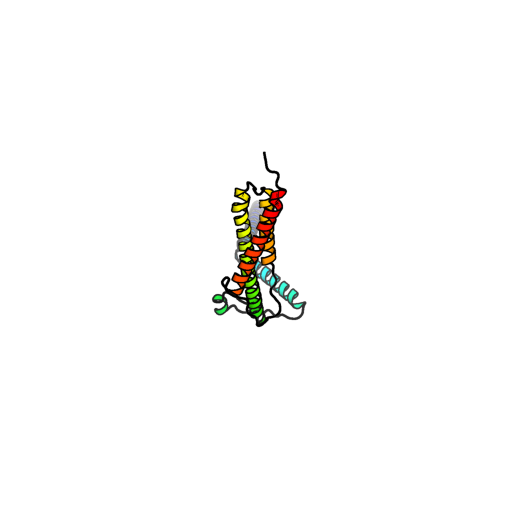 176 VAL A N 1
ATOM 1401 C CA . VAL A 1 176 ? -4.121 -12.188 -8.774 1.00 86.12 176 VAL A CA 1
ATOM 1402 C C . VAL A 1 176 ? -4.146 -11.962 -10.281 1.00 86.12 176 VAL A C 1
ATOM 1404 O O . VAL A 1 176 ? -3.165 -11.473 -10.830 1.00 86.12 176 VAL A O 1
ATOM 1407 N N . LEU A 1 177 ? -5.260 -12.256 -10.956 1.00 88.94 177 LEU A N 1
ATOM 1408 C CA . LEU A 1 177 ? -5.386 -12.037 -12.395 1.00 88.94 177 LEU A CA 1
ATOM 1409 C C . LEU A 1 177 ? -5.279 -10.550 -12.744 1.00 88.94 177 LEU A C 1
ATOM 1411 O O . LEU A 1 177 ? -4.587 -10.202 -13.697 1.00 88.94 177 LEU A O 1
ATOM 1415 N N . SER A 1 178 ? -5.907 -9.675 -11.954 1.00 90.19 178 SER A N 1
ATOM 1416 C CA . SER A 1 178 ? -5.784 -8.225 -12.119 1.00 90.19 178 SER A CA 1
ATOM 1417 C C . SER A 1 178 ? -4.336 -7.758 -11.942 1.00 90.19 178 SER A C 1
ATOM 1419 O O . SER A 1 178 ? -3.833 -6.999 -12.768 1.00 90.19 178 SER A O 1
ATOM 1421 N N . LEU A 1 179 ? -3.643 -8.233 -10.904 1.00 90.44 179 LEU A N 1
ATOM 1422 C CA . LEU A 1 179 ? -2.254 -7.873 -10.621 1.00 90.44 179 LEU A CA 1
ATOM 1423 C C . LEU A 1 179 ? -1.302 -8.386 -11.707 1.00 90.44 179 LEU A C 1
ATOM 1425 O O . LEU A 1 179 ? -0.447 -7.643 -12.180 1.00 90.44 179 LEU A O 1
ATOM 1429 N N . VAL A 1 180 ? -1.474 -9.634 -12.147 1.00 90.75 180 VAL A N 1
ATOM 1430 C CA . VAL A 1 180 ? -0.710 -10.215 -13.259 1.00 90.75 180 VAL A CA 1
ATOM 1431 C C . VAL A 1 180 ? -0.968 -9.431 -14.543 1.00 90.75 180 VAL A C 1
ATOM 1433 O O . VAL A 1 180 ? -0.018 -9.096 -15.242 1.00 90.75 180 VAL A O 1
ATOM 1436 N N . GLY A 1 181 ? -2.222 -9.071 -14.828 1.00 92.75 181 GLY A N 1
ATOM 1437 C CA . GLY A 1 181 ? -2.572 -8.217 -15.961 1.00 92.75 181 GLY A CA 1
ATOM 1438 C C . GLY A 1 181 ? -1.852 -6.870 -15.907 1.00 92.75 181 GLY A C 1
ATOM 1439 O O . GLY A 1 181 ? -1.184 -6.495 -16.866 1.00 92.75 181 GLY A O 1
ATOM 1440 N N . GLN A 1 182 ? -1.900 -6.180 -14.764 1.00 92.81 182 GLN A N 1
ATOM 1441 C CA . GLN A 1 182 ? -1.185 -4.917 -14.559 1.00 92.81 182 GLN A CA 1
ATOM 1442 C C . GLN A 1 182 ? 0.329 -5.072 -14.737 1.00 92.81 182 GLN A C 1
ATOM 1444 O O . GLN A 1 182 ? 0.938 -4.243 -15.414 1.00 92.81 182 GLN A O 1
ATOM 1449 N N . ILE A 1 183 ? 0.927 -6.127 -14.176 1.00 92.69 183 ILE A N 1
ATOM 1450 C CA . ILE A 1 183 ? 2.352 -6.438 -14.328 1.00 92.69 183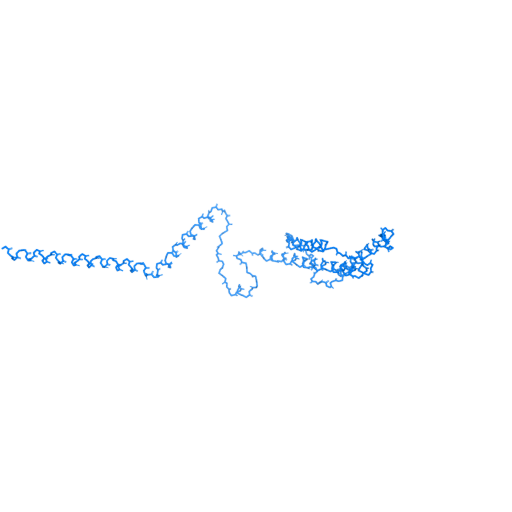 ILE A CA 1
ATOM 1451 C C . ILE A 1 183 ? 2.704 -6.636 -15.804 1.00 92.69 183 ILE A C 1
ATOM 1453 O O . ILE A 1 183 ? 3.642 -6.009 -16.291 1.00 92.69 183 ILE A O 1
ATOM 1457 N N . LEU A 1 184 ? 1.942 -7.457 -16.529 1.00 93.94 184 LEU A N 1
ATOM 1458 C CA . LEU A 1 184 ? 2.170 -7.719 -17.949 1.00 93.94 184 LEU A CA 1
ATOM 1459 C C . LEU A 1 184 ? 2.030 -6.443 -18.780 1.00 93.94 184 LEU A C 1
ATOM 1461 O O . LEU A 1 184 ? 2.881 -6.175 -19.622 1.00 93.94 184 LEU A O 1
ATOM 1465 N N . THR A 1 185 ? 1.006 -5.626 -18.528 1.00 94.25 185 THR A N 1
ATOM 1466 C CA . THR A 1 185 ? 0.823 -4.347 -19.223 1.00 94.25 185 THR A CA 1
ATOM 1467 C C . THR A 1 185 ? 1.992 -3.395 -18.965 1.00 94.25 185 THR A C 1
ATOM 1469 O O . THR A 1 185 ? 2.544 -2.857 -19.923 1.00 94.25 185 THR A O 1
ATOM 1472 N N . HIS A 1 186 ? 2.420 -3.219 -17.709 1.00 93.06 186 HIS A N 1
ATOM 1473 C CA . HIS A 1 186 ? 3.562 -2.359 -17.377 1.00 93.06 186 HIS A CA 1
ATOM 1474 C C . HIS A 1 186 ? 4.862 -2.877 -18.000 1.00 93.06 186 HIS A C 1
ATOM 1476 O O . HIS A 1 186 ? 5.611 -2.096 -18.581 1.00 93.06 186 HIS A O 1
ATOM 1482 N N . LEU A 1 187 ? 5.105 -4.189 -17.940 1.00 92.25 187 LEU A N 1
ATOM 1483 C CA . LEU A 1 187 ? 6.275 -4.824 -18.542 1.00 92.25 187 LEU A CA 1
ATOM 1484 C C . LEU A 1 187 ? 6.281 -4.649 -20.068 1.00 92.25 187 LEU A C 1
ATOM 1486 O O . LEU A 1 187 ? 7.299 -4.268 -20.636 1.00 92.25 187 LEU A O 1
ATOM 1490 N N . CYS A 1 188 ? 5.147 -4.869 -20.738 1.00 93.69 188 CYS A N 1
ATOM 1491 C CA . CYS A 1 188 ? 5.005 -4.645 -22.176 1.00 93.69 188 CYS A CA 1
ATOM 1492 C C . CYS A 1 188 ? 5.293 -3.190 -22.550 1.00 93.69 188 CYS A C 1
ATOM 1494 O O . CYS A 1 188 ? 6.052 -2.947 -23.487 1.00 93.69 188 CYS A O 1
ATOM 1496 N N . ILE A 1 189 ? 4.733 -2.227 -21.812 1.00 94.12 189 ILE A N 1
ATOM 1497 C CA . ILE A 1 189 ? 4.985 -0.801 -22.049 1.00 94.12 189 ILE A CA 1
ATOM 1498 C C . ILE A 1 189 ? 6.467 -0.476 -21.840 1.00 94.12 189 ILE A C 1
ATOM 1500 O O . ILE A 1 189 ? 7.046 0.185 -22.695 1.00 94.12 189 ILE A O 1
ATOM 1504 N N . LEU A 1 190 ? 7.106 -0.973 -20.773 1.00 91.25 190 LEU A N 1
ATOM 1505 C CA . LEU A 1 190 ? 8.541 -0.773 -20.543 1.00 91.25 190 LEU A CA 1
ATOM 1506 C C . LEU A 1 190 ? 9.395 -1.379 -21.662 1.00 91.25 190 LEU A C 1
ATOM 1508 O O . LEU A 1 190 ? 10.299 -0.718 -22.166 1.00 91.25 190 LEU A O 1
ATOM 1512 N N . MET A 1 191 ? 9.106 -2.609 -22.089 1.00 90.62 191 MET A N 1
ATOM 1513 C CA . MET A 1 191 ? 9.832 -3.260 -23.184 1.00 90.62 191 MET A CA 1
ATOM 1514 C C . MET A 1 191 ? 9.681 -2.496 -24.499 1.00 90.62 191 MET A C 1
ATOM 1516 O O . MET A 1 191 ? 10.662 -2.309 -25.221 1.00 90.62 191 MET A O 1
ATOM 1520 N N . LEU A 1 192 ? 8.467 -2.033 -24.812 1.00 93.25 192 LEU A N 1
ATOM 1521 C CA . LEU A 1 192 ? 8.220 -1.198 -25.982 1.00 93.25 192 LEU A CA 1
ATOM 1522 C C . LEU A 1 192 ? 8.965 0.133 -25.857 1.00 93.25 192 LEU A C 1
ATOM 1524 O O . LEU A 1 192 ? 9.693 0.486 -26.774 1.00 93.25 192 LEU A O 1
ATOM 1528 N N . ALA A 1 193 ? 8.872 0.824 -24.723 1.00 90.94 193 ALA A N 1
ATOM 1529 C CA . ALA A 1 193 ? 9.576 2.082 -24.492 1.00 90.94 193 ALA A CA 1
ATOM 1530 C C . ALA A 1 193 ? 11.093 1.933 -24.681 1.00 90.94 193 ALA A C 1
ATOM 1532 O O . ALA A 1 193 ? 11.699 2.715 -25.409 1.00 90.94 193 ALA A O 1
ATOM 1533 N N . VAL A 1 194 ? 11.698 0.881 -24.119 1.00 88.88 194 VAL A N 1
ATOM 1534 C CA . VAL A 1 194 ? 13.124 0.581 -24.316 1.00 88.88 194 VAL A CA 1
ATOM 1535 C C . VAL A 1 194 ? 13.419 0.318 -25.789 1.00 88.88 194 VAL A C 1
ATOM 1537 O O . VAL A 1 194 ? 14.321 0.934 -26.348 1.00 88.88 194 VAL A O 1
ATOM 1540 N N . LYS A 1 195 ? 12.641 -0.543 -26.456 1.00 89.31 195 LYS A N 1
ATOM 1541 C CA . LYS A 1 195 ? 12.837 -0.861 -27.879 1.00 89.31 195 LYS A CA 1
ATOM 1542 C C . LYS A 1 195 ? 12.745 0.380 -28.773 1.00 89.31 195 LYS A C 1
ATOM 1544 O O . LYS A 1 195 ? 13.518 0.497 -29.718 1.00 89.31 195 LYS A O 1
ATOM 1549 N N . TRP A 1 196 ? 11.817 1.285 -28.478 1.00 90.06 196 TRP A N 1
ATOM 1550 C CA . TRP A 1 196 ? 11.643 2.550 -29.193 1.00 90.06 196 TRP A CA 1
ATOM 1551 C C . TRP A 1 196 ? 12.735 3.570 -28.863 1.00 90.06 196 TRP A C 1
ATOM 1553 O O . TRP A 1 196 ? 13.070 4.383 -29.716 1.00 90.06 196 TRP A O 1
ATOM 1563 N N . SER A 1 197 ? 13.311 3.516 -27.660 1.00 87.31 197 SER A N 1
ATOM 1564 C CA . SER A 1 197 ? 14.422 4.380 -27.254 1.00 87.31 197 SER A CA 1
ATOM 1565 C C . SER A 1 197 ? 15.755 3.968 -27.877 1.00 87.31 197 SER A C 1
ATOM 1567 O O . SER A 1 197 ? 16.561 4.847 -28.160 1.00 87.31 197 SER A O 1
ATOM 1569 N N . LYS A 1 198 ? 15.993 2.668 -28.121 1.00 83.56 198 LYS A N 1
ATOM 1570 C CA . LYS A 1 198 ? 17.258 2.155 -28.688 1.00 83.56 198 LYS A CA 1
ATOM 1571 C C . LYS A 1 198 ? 17.785 2.920 -29.919 1.00 83.56 198 LYS A C 1
ATOM 1573 O O . LYS A 1 198 ? 18.977 3.202 -29.926 1.00 83.56 198 LYS A O 1
ATOM 1578 N N . PRO A 1 199 ? 16.979 3.303 -30.933 1.00 83.56 199 PRO A N 1
ATOM 1579 C CA . PRO A 1 199 ? 17.478 4.083 -32.075 1.00 83.56 199 PRO A CA 1
ATOM 1580 C C . PRO A 1 199 ? 17.912 5.521 -31.743 1.00 83.56 199 PRO A C 1
ATOM 1582 O O . PRO A 1 199 ? 18.571 6.148 -32.565 1.00 83.56 199 PRO A O 1
ATOM 1585 N N . TYR A 1 200 ? 17.538 6.054 -30.578 1.00 81.75 200 TYR A N 1
ATOM 1586 C CA . TYR A 1 200 ? 17.890 7.407 -30.131 1.00 81.75 200 TYR A CA 1
ATOM 1587 C C . TYR A 1 200 ? 18.958 7.415 -29.034 1.00 81.75 200 TYR A C 1
ATOM 1589 O O . TYR A 1 200 ? 19.408 8.486 -28.630 1.00 81.75 200 TYR A O 1
ATOM 1597 N N . THR A 1 201 ? 19.352 6.245 -28.528 1.00 79.06 201 THR A N 1
ATOM 1598 C CA . THR A 1 201 ? 20.424 6.139 -27.543 1.00 79.06 201 THR A CA 1
ATOM 1599 C C . THR A 1 201 ? 21.757 6.374 -28.260 1.00 79.06 201 THR A C 1
ATOM 1601 O O . THR A 1 201 ? 22.063 5.628 -29.195 1.00 79.06 201 THR A O 1
ATOM 1604 N N . PRO A 1 202 ? 22.545 7.398 -27.878 1.00 72.44 202 PRO A N 1
ATOM 1605 C CA . PRO A 1 202 ? 23.868 7.595 -28.454 1.00 72.44 202 PRO A CA 1
ATOM 1606 C C . PRO A 1 202 ? 24.685 6.327 -28.202 1.00 72.44 202 PRO A C 1
ATOM 1608 O O . PRO A 1 202 ? 24.808 5.869 -27.069 1.00 72.44 202 PRO A O 1
ATOM 1611 N N . THR A 1 203 ? 25.141 5.702 -29.284 1.00 65.88 203 THR A N 1
ATOM 1612 C CA . THR A 1 203 ? 26.065 4.572 -29.204 1.00 65.88 203 THR A CA 1
ATOM 1613 C C . THR A 1 203 ? 27.430 5.184 -28.942 1.00 65.88 203 THR A C 1
ATOM 1615 O O . THR A 1 203 ? 27.922 5.920 -29.795 1.00 65.88 203 THR A O 1
ATOM 1618 N N . ASP A 1 204 ? 27.982 4.966 -27.751 1.00 62.12 204 ASP A N 1
ATOM 1619 C CA . ASP A 1 204 ? 29.356 5.360 -27.458 1.00 62.12 204 ASP A CA 1
ATOM 1620 C C . ASP A 1 204 ? 30.285 4.558 -28.396 1.00 62.12 204 ASP A C 1
ATOM 1622 O O . ASP A 1 204 ? 30.386 3.334 -28.269 1.00 62.12 204 ASP A O 1
ATOM 1626 N N . GLU A 1 205 ? 30.886 5.234 -29.384 1.00 40.56 205 GLU A N 1
ATOM 1627 C CA . GLU A 1 205 ? 32.150 4.800 -30.008 1.00 40.56 205 GLU A CA 1
ATOM 1628 C C . GLU A 1 205 ? 33.318 5.009 -29.037 1.00 40.56 205 GLU A C 1
ATOM 1630 O O . GLU A 1 205 ? 33.338 6.053 -28.339 1.00 40.56 205 GLU A O 1
#

Secondary structure (DSSP, 8-state):
-HHHHHHHHHHHHHHHHHHHHHHHHHHHHHHHHHS-THHHHHHHHHHHHHHHHHHHHHHTTSS----------HHHHH-S---SSS-SHHHHHHHHHHHHHHHHHHHHHHHHHHHHHHHHHIIIIIHHTT----HHHHHHHHHHHHHHHHHHHTPPPPSS--S-PPP--TT-HHHHHHHHHHHHHHHHHHHHHHHHHGGGS----

Organism: Reticulomyxa filosa (NCBI:txid46433)

Foldseek 3Di:
DVVVVVVVVVVVVVVVVVVVVVVVVVVVVVVCVVPPPVVVVVVVVVVVVVVVVVVVVVVVPDDDDPQPQPPDDPVNVPDPDDDRDPDPVVVVVVVLVVQLVQVLVLVLVLLVLLVVLVVVCCVPPVVVVVHDDDPVRVVVVVVVNVVVNVVSVVDDGDPDDDPDGDDNDNPDCVNVVVSVVVSVVVVVVVVVVVVVCVVVPDDDD

Radius of gyration: 39.58 Å; chains: 1; bounding box: 61×65×128 Å

Sequence (205 aa):
MGEYAQRMRQAHEEEERRKKEMEQKQREAEQQKYNDPTNTQDLQKKLFGDWMKQLEELDAGDGEMEVKPVQLGDASIASPFTSKTSSIESTLDIIRQGRCTLVTTLQMYSILALNCMVTAYSLSVLYFDGVKYGDTQMTITGMMIAALFFFVTQSEPQEFLSAQQPHVSVFCPYIVLSLVGQILTHLCILMLAVKWSKPYTPTDE